Protein AF-X1A312-F1 (afdb_monomer_lite)

pLDDT: mean 91.94, std 5.32, range [68.75, 98.12]

InterPro domains:
  IPR006656 Molybdopterin oxidoreductase [PF00384] (109-158)

Radius of gyration: 16.82 Å; chains: 1; bounding box: 36×40×43 Å

Organism: NCBI:txid412755

Structure (mmCIF, N/CA/C/O backbone):
data_AF-X1A312-F1
#
_entry.id   AF-X1A312-F1
#
loop_
_atom_site.group_PDB
_atom_site.id
_atom_site.type_symbol
_atom_site.label_atom_id
_atom_site.label_alt_id
_atom_site.label_comp_id
_atom_site.label_asym_id
_atom_site.label_entity_id
_atom_site.label_seq_id
_atom_site.pdbx_PDB_ins_code
_atom_site.Cartn_x
_atom_site.Cartn_y
_atom_site.Cartn_z
_atom_site.occupancy
_atom_site.B_iso_or_equiv
_atom_site.auth_seq_id
_atom_site.auth_comp_i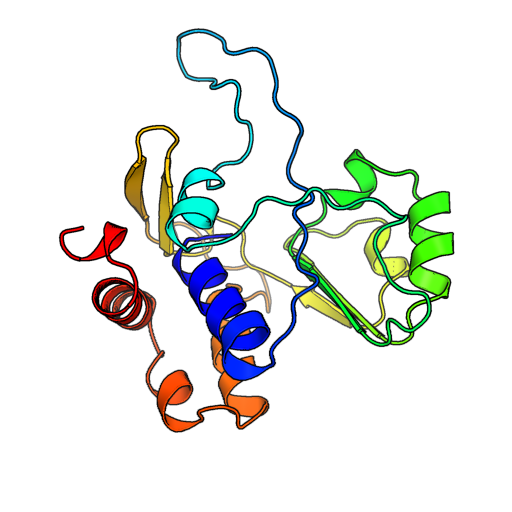d
_atom_site.auth_asym_id
_atom_site.auth_atom_id
_atom_site.pdbx_PDB_model_num
ATOM 1 N N . MET A 1 1 ? 0.473 4.967 0.833 1.00 93.38 1 MET A N 1
ATOM 2 C CA . MET A 1 1 ? -0.728 4.168 1.171 1.00 93.38 1 MET A CA 1
ATOM 3 C C . MET A 1 1 ? -1.156 4.442 2.610 1.00 93.38 1 MET A C 1
ATOM 5 O O . MET A 1 1 ? -0.304 4.787 3.431 1.00 93.38 1 MET A O 1
ATOM 9 N N . THR A 1 2 ? -2.452 4.335 2.911 1.00 96.94 2 THR A N 1
ATOM 10 C CA . THR A 1 2 ? -3.001 4.478 4.275 1.00 96.94 2 THR A CA 1
ATOM 11 C C . THR A 1 2 ? -2.734 3.237 5.126 1.00 96.94 2 THR A C 1
ATOM 13 O O . THR A 1 2 ? -2.313 2.202 4.611 1.00 96.94 2 THR A O 1
ATOM 16 N N . ASN A 1 3 ? -2.981 3.317 6.433 1.00 98.06 3 ASN A N 1
ATOM 17 C CA . ASN A 1 3 ? -2.867 2.161 7.320 1.00 98.06 3 ASN A CA 1
ATOM 18 C C . ASN A 1 3 ? -3.842 1.037 6.926 1.00 98.06 3 ASN A C 1
ATOM 20 O O . ASN A 1 3 ? -3.480 -0.128 7.015 1.00 98.06 3 ASN A O 1
ATOM 24 N N . GLU A 1 4 ? -5.057 1.365 6.480 1.00 98.12 4 GLU A N 1
ATOM 25 C CA . GLU A 1 4 ? -6.063 0.394 6.024 1.00 98.12 4 GLU A CA 1
ATOM 26 C C . GLU A 1 4 ? -5.602 -0.331 4.757 1.00 98.12 4 GLU A C 1
ATOM 28 O O . GLU A 1 4 ? -5.726 -1.548 4.645 1.00 98.12 4 GLU A O 1
ATOM 33 N N . GLU A 1 5 ? -5.023 0.412 3.814 1.00 97.56 5 GLU A N 1
ATOM 34 C CA . GLU A 1 5 ? -4.477 -0.142 2.575 1.00 97.56 5 GLU A CA 1
ATOM 35 C C . GLU A 1 5 ? -3.274 -1.051 2.849 1.00 97.56 5 GLU A C 1
ATOM 37 O O . GLU A 1 5 ? -3.210 -2.161 2.327 1.00 97.56 5 GLU A O 1
ATOM 42 N N . LEU A 1 6 ? -2.348 -0.607 3.705 1.00 97.50 6 LEU A N 1
ATOM 43 C CA . LEU A 1 6 ? -1.194 -1.403 4.128 1.00 97.50 6 LEU A CA 1
ATOM 44 C C . LEU A 1 6 ? -1.618 -2.648 4.914 1.00 97.50 6 LEU A C 1
ATOM 46 O O . LEU A 1 6 ? -1.034 -3.713 4.730 1.00 97.50 6 LEU A O 1
ATOM 50 N N . PHE A 1 7 ? -2.645 -2.537 5.759 1.00 97.94 7 PHE A N 1
ATOM 51 C CA . PHE A 1 7 ? -3.213 -3.675 6.470 1.00 97.94 7 PHE A CA 1
ATOM 52 C C . PHE A 1 7 ? -3.753 -4.717 5.489 1.00 97.94 7 PHE A C 1
ATOM 54 O O . PHE A 1 7 ? -3.331 -5.867 5.551 1.00 97.94 7 PHE A O 1
ATOM 61 N N . LEU A 1 8 ? -4.611 -4.323 4.542 1.00 97.38 8 LEU A N 1
ATOM 62 C CA . LEU A 1 8 ? -5.144 -5.240 3.530 1.00 97.38 8 LEU A CA 1
ATOM 63 C C . LEU A 1 8 ? -4.040 -5.865 2.672 1.00 97.38 8 LEU A C 1
ATOM 65 O O . LEU A 1 8 ? -4.073 -7.067 2.425 1.00 97.38 8 LEU A O 1
ATOM 69 N N . LEU A 1 9 ? -3.041 -5.077 2.264 1.00 96.69 9 LEU A N 1
ATOM 70 C CA . LEU A 1 9 ? -1.878 -5.571 1.526 1.00 96.69 9 LEU A CA 1
ATOM 71 C C . LEU A 1 9 ? -1.152 -6.658 2.330 1.00 96.69 9 LEU A C 1
ATOM 73 O O . LEU A 1 9 ? -0.881 -7.734 1.800 1.00 96.69 9 LEU A O 1
ATOM 77 N N . LYS A 1 10 ? -0.896 -6.416 3.622 1.00 96.12 10 LYS A N 1
ATOM 78 C CA . LYS A 1 10 ? -0.274 -7.401 4.513 1.00 96.12 10 LYS A CA 1
ATOM 79 C C . LYS A 1 10 ? -1.111 -8.674 4.627 1.00 96.12 10 LYS A C 1
ATOM 81 O O . LYS A 1 10 ? -0.567 -9.758 4.437 1.00 96.12 10 LYS A O 1
ATOM 86 N N . LYS A 1 11 ? -2.417 -8.541 4.893 1.00 95.81 11 LYS A N 1
ATOM 87 C CA . LYS A 1 11 ? -3.338 -9.683 5.021 1.00 95.81 11 LYS A CA 1
ATOM 88 C C . LYS A 1 11 ? -3.325 -10.545 3.758 1.00 95.81 11 LYS A C 1
ATOM 90 O O . LYS A 1 11 ? -3.087 -11.743 3.839 1.00 95.81 11 LYS A O 1
ATOM 95 N N . ILE A 1 12 ? -3.513 -9.926 2.595 1.00 96.19 12 ILE A N 1
ATOM 96 C CA . ILE A 1 12 ? -3.620 -10.639 1.318 1.00 96.19 12 ILE A CA 1
ATOM 97 C C . ILE A 1 12 ? -2.283 -11.279 0.950 1.00 96.19 12 ILE A C 1
ATOM 99 O O . ILE A 1 12 ? -2.210 -12.483 0.725 1.00 96.19 12 ILE A O 1
ATOM 103 N N . PHE A 1 13 ? -1.215 -10.484 0.877 1.00 95.56 13 PHE A N 1
ATOM 104 C CA . PHE A 1 13 ? 0.032 -10.961 0.291 1.00 95.56 13 PHE A CA 1
ATOM 105 C C . PHE A 1 13 ? 0.911 -11.694 1.300 1.00 95.56 13 PHE A C 1
ATOM 107 O O . PHE A 1 13 ? 1.425 -12.754 0.962 1.00 95.56 13 PHE A O 1
ATOM 114 N N . GLN A 1 14 ? 1.074 -11.198 2.529 1.00 94.56 14 GLN A N 1
ATOM 115 C CA . GLN A 1 14 ? 1.938 -11.868 3.510 1.00 94.56 14 GLN A CA 1
ATOM 116 C C . GLN A 1 14 ? 1.213 -12.982 4.259 1.00 94.56 14 GLN A C 1
ATOM 118 O O . GLN A 1 14 ? 1.728 -14.097 4.315 1.00 94.56 14 GLN A O 1
ATOM 123 N N . ASP A 1 15 ? 0.048 -12.693 4.841 1.00 94.50 15 ASP A N 1
ATOM 124 C CA . ASP A 1 15 ? -0.605 -13.640 5.751 1.00 94.50 15 ASP A CA 1
ATOM 125 C C . ASP A 1 15 ? -1.282 -14.789 4.986 1.00 94.50 15 ASP A C 1
ATOM 127 O O . ASP A 1 15 ? -1.076 -15.953 5.327 1.00 94.50 15 ASP A O 1
ATOM 131 N N . ASP A 1 16 ? -2.064 -14.475 3.949 1.00 95.00 16 ASP A N 1
ATOM 132 C CA . ASP A 1 16 ? -2.867 -15.471 3.229 1.00 95.00 16 ASP A CA 1
ATOM 133 C C . ASP A 1 16 ? -2.095 -16.150 2.086 1.00 95.00 16 ASP A C 1
ATOM 135 O O . ASP A 1 16 ? -2.196 -17.366 1.911 1.00 95.00 16 ASP A O 1
ATOM 139 N N . LEU A 1 17 ? -1.315 -15.389 1.308 1.00 93.94 17 LEU A N 1
ATOM 140 C CA . LEU A 1 17 ? -0.537 -15.917 0.176 1.00 93.94 17 LEU A CA 1
ATOM 141 C C . LEU A 1 17 ? 0.911 -16.293 0.534 1.00 93.94 17 LEU A C 1
ATOM 143 O O . LEU A 1 17 ? 1.578 -16.959 -0.257 1.00 93.94 17 LEU A O 1
ATOM 147 N N . GLY A 1 18 ? 1.416 -15.897 1.707 1.00 93.56 18 GLY A N 1
ATOM 148 C CA . GLY A 1 18 ? 2.769 -16.248 2.151 1.00 93.56 18 GLY A CA 1
ATOM 149 C C . GLY A 1 18 ? 3.902 -15.543 1.394 1.00 93.56 18 GLY A C 1
ATOM 150 O O . GLY A 1 18 ? 5.048 -15.999 1.453 1.00 93.56 18 GLY A O 1
ATOM 151 N N . ILE A 1 19 ? 3.611 -14.449 0.684 1.00 93.31 19 ILE A N 1
ATOM 152 C CA . ILE A 1 19 ? 4.595 -13.651 -0.050 1.00 93.31 19 ILE A CA 1
ATOM 153 C C . ILE A 1 19 ? 5.529 -12.953 0.936 1.00 93.31 19 ILE A C 1
ATOM 155 O O . ILE A 1 19 ? 5.110 -12.217 1.830 1.00 93.31 19 ILE A O 1
ATOM 159 N N . LYS A 1 20 ? 6.829 -13.173 0.746 1.00 89.62 20 LYS A N 1
ATOM 160 C CA . LYS A 1 20 ? 7.886 -12.589 1.585 1.00 89.62 20 LYS A CA 1
ATOM 161 C C . LYS A 1 20 ? 8.552 -11.380 0.941 1.00 89.62 20 LYS A C 1
ATOM 163 O O . LYS A 1 20 ? 9.016 -10.495 1.651 1.00 89.62 20 LYS A O 1
ATOM 168 N N . ASN A 1 21 ? 8.564 -11.344 -0.387 1.00 91.25 21 ASN A N 1
ATOM 169 C CA . ASN A 1 21 ? 9.235 -10.320 -1.175 1.00 91.25 21 ASN A CA 1
ATOM 170 C C . ASN A 1 21 ? 8.337 -9.081 -1.269 1.00 91.25 21 ASN A C 1
ATOM 172 O O . ASN A 1 21 ? 7.557 -8.929 -2.206 1.00 91.25 21 ASN A O 1
ATOM 176 N N . ILE A 1 22 ? 8.419 -8.224 -0.252 1.00 93.19 22 ILE A N 1
ATOM 177 C CA . ILE A 1 22 ? 7.761 -6.918 -0.206 1.00 93.19 22 ILE A CA 1
ATOM 178 C C . ILE A 1 22 ? 8.827 -5.870 0.065 1.00 93.19 22 ILE A C 1
ATOM 180 O O . ILE A 1 22 ? 9.596 -5.985 1.018 1.00 93.19 22 ILE A O 1
ATOM 184 N N . PHE A 1 23 ? 8.845 -4.842 -0.774 1.00 93.38 23 PHE A N 1
ATOM 185 C CA . PHE A 1 23 ? 9.850 -3.794 -0.739 1.00 93.38 23 PHE A CA 1
ATOM 186 C C . PHE A 1 23 ? 9.196 -2.415 -0.761 1.00 93.38 23 PHE A C 1
ATOM 188 O O . PHE A 1 23 ? 8.074 -2.252 -1.244 1.00 93.38 23 PHE A O 1
ATOM 195 N N . PHE A 1 24 ? 9.924 -1.421 -0.264 1.00 92.56 24 PHE A N 1
ATOM 196 C CA . PHE A 1 24 ? 9.507 -0.025 -0.223 1.00 92.56 24 PHE A CA 1
ATOM 197 C C . PHE A 1 24 ? 10.396 0.810 -1.149 1.00 92.56 24 PHE A C 1
ATOM 199 O O . PHE A 1 24 ? 11.619 0.683 -1.137 1.00 92.56 24 PHE A O 1
ATOM 206 N N . ILE A 1 25 ? 9.764 1.664 -1.955 1.00 88.69 25 ILE A N 1
ATOM 207 C CA . ILE A 1 25 ? 10.410 2.554 -2.943 1.00 88.69 25 ILE A CA 1
ATOM 208 C C . ILE A 1 25 ? 10.192 4.020 -2.509 1.00 88.69 25 ILE A C 1
ATOM 210 O O . ILE A 1 25 ? 10.167 4.938 -3.318 1.00 88.69 25 ILE A O 1
ATOM 214 N N . ASP A 1 26 ? 9.945 4.256 -1.219 1.00 86.06 26 ASP A N 1
ATOM 215 C CA . ASP A 1 26 ? 9.664 5.599 -0.719 1.00 86.06 26 ASP A CA 1
ATOM 216 C C . ASP A 1 26 ? 10.900 6.518 -0.807 1.00 86.06 26 ASP A C 1
ATOM 218 O O . ASP A 1 26 ? 12.041 6.038 -0.805 1.00 86.06 26 ASP A O 1
ATOM 222 N N . PRO A 1 27 ? 10.704 7.851 -0.849 1.00 83.12 27 PRO A N 1
ATOM 223 C CA . PRO A 1 27 ? 11.802 8.802 -0.928 1.00 83.12 27 PRO A CA 1
ATOM 224 C C . PRO A 1 27 ? 12.839 8.630 0.188 1.00 83.12 27 PRO A C 1
ATOM 226 O O . PRO A 1 27 ? 12.517 8.367 1.350 1.00 83.12 27 PRO A O 1
ATOM 229 N N . SER A 1 28 ? 14.104 8.869 -0.164 1.00 82.38 28 SER A N 1
ATOM 230 C CA . SER A 1 28 ? 15.207 8.859 0.798 1.00 82.38 28 SER A CA 1
ATOM 231 C C . SER A 1 28 ? 15.010 9.900 1.905 1.00 82.38 28 SER A C 1
ATOM 233 O O . SER A 1 28 ? 14.409 10.960 1.704 1.00 82.38 28 SER A O 1
ATOM 235 N N . ALA A 1 29 ? 15.574 9.615 3.080 1.00 85.88 29 ALA A N 1
ATOM 236 C CA . ALA A 1 29 ? 15.623 10.582 4.169 1.00 85.88 29 ALA A CA 1
ATOM 237 C C . ALA A 1 29 ? 16.353 11.866 3.733 1.00 85.88 29 ALA A C 1
ATOM 239 O O . ALA A 1 29 ? 17.301 11.827 2.948 1.00 85.88 29 ALA A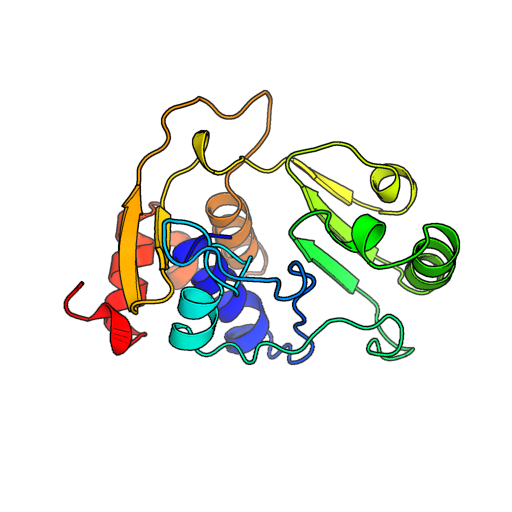 O 1
ATOM 240 N N . GLY A 1 30 ? 15.922 13.005 4.270 1.00 87.00 30 GLY A N 1
ATOM 241 C CA . GLY A 1 30 ? 16.509 14.312 3.988 1.00 87.00 30 GLY A CA 1
ATOM 242 C C . GLY A 1 30 ? 16.791 15.124 5.248 1.00 87.00 30 GLY A C 1
ATOM 243 O O . GLY A 1 30 ? 16.610 14.659 6.373 1.00 87.00 30 GLY A O 1
ATOM 244 N N . GLU A 1 31 ? 17.218 16.371 5.063 1.00 88.19 31 GLU A N 1
ATOM 245 C CA . GLU A 1 31 ? 17.433 17.294 6.179 1.00 88.19 31 GLU A CA 1
ATOM 246 C C . GLU A 1 31 ? 16.099 17.727 6.803 1.00 88.19 31 GLU A C 1
ATOM 248 O O . GLU A 1 31 ? 15.127 18.030 6.099 1.00 88.19 31 GLU A O 1
ATOM 253 N N . ALA A 1 32 ? 16.047 17.733 8.135 1.00 89.94 32 ALA A N 1
ATOM 254 C CA . ALA A 1 32 ? 14.923 18.275 8.887 1.00 89.94 32 ALA A CA 1
ATOM 255 C C . ALA A 1 32 ? 15.086 19.792 9.062 1.00 89.94 32 ALA A C 1
ATOM 257 O O . ALA A 1 32 ? 16.205 20.276 9.226 1.00 89.94 32 ALA A O 1
ATOM 258 N N . ASP A 1 33 ? 13.981 20.538 9.079 1.00 84.25 33 ASP A N 1
ATOM 259 C CA . ASP A 1 33 ? 14.009 22.003 9.220 1.00 84.25 33 ASP A CA 1
ATOM 260 C C . ASP A 1 33 ? 13.750 22.496 10.656 1.00 84.25 33 ASP A C 1
ATOM 262 O O . ASP A 1 33 ? 13.722 23.699 10.898 1.00 84.25 33 ASP A O 1
ATOM 266 N N . ASN A 1 34 ? 13.602 21.585 11.626 1.00 80.56 34 ASN A N 1
ATOM 267 C CA . ASN A 1 34 ? 13.206 21.861 13.017 1.00 80.56 34 ASN A CA 1
ATOM 268 C C . ASN A 1 34 ? 11.861 22.608 13.171 1.00 80.56 34 ASN A C 1
ATOM 270 O O . ASN A 1 34 ? 11.572 23.111 14.259 1.00 80.56 34 ASN A O 1
ATOM 274 N N . ILE A 1 35 ? 11.038 22.689 12.118 1.00 81.38 35 ILE A N 1
ATOM 275 C CA . ILE A 1 35 ? 9.731 23.355 12.130 1.00 81.38 35 ILE A CA 1
ATOM 276 C C . ILE A 1 35 ? 8.633 22.360 11.739 1.00 81.38 35 ILE A C 1
ATOM 278 O O . ILE A 1 35 ? 7.901 21.893 12.610 1.00 81.38 35 ILE A O 1
ATOM 282 N N . LEU A 1 36 ? 8.490 22.057 10.447 1.00 78.69 36 LEU A N 1
ATOM 283 C CA . LEU A 1 36 ? 7.427 21.192 9.914 1.00 78.69 36 LEU A CA 1
ATOM 284 C C . LEU A 1 36 ? 7.979 19.992 9.151 1.00 78.69 36 LEU A C 1
ATOM 286 O O . LEU A 1 36 ? 7.300 18.973 9.032 1.00 78.69 36 LEU A O 1
ATOM 290 N N . LEU A 1 37 ? 9.192 20.107 8.622 1.00 84.69 37 LEU A N 1
ATOM 291 C CA . LEU A 1 37 ? 9.786 19.120 7.753 1.00 84.69 37 LEU A CA 1
ATOM 292 C C . LEU A 1 37 ? 10.669 18.170 8.570 1.00 84.69 37 LEU A C 1
ATOM 294 O O . LEU A 1 37 ? 11.731 18.538 9.076 1.00 84.69 37 LEU A O 1
ATOM 298 N N . THR A 1 38 ? 10.225 16.922 8.680 1.00 87.88 38 THR A N 1
ATOM 299 C CA . THR A 1 38 ? 10.946 15.827 9.340 1.00 87.88 38 THR A CA 1
ATOM 300 C C . THR A 1 38 ? 11.960 15.194 8.402 1.00 87.88 38 THR A C 1
ATOM 302 O O . THR A 1 38 ? 11.756 15.202 7.193 1.00 87.88 38 THR A O 1
ATOM 305 N N . SER A 1 39 ? 13.035 14.601 8.932 1.00 88.12 39 SER A N 1
ATOM 306 C CA . SER A 1 39 ? 14.033 13.909 8.101 1.00 88.12 39 SER A CA 1
ATOM 307 C C . SER A 1 39 ? 13.442 12.731 7.323 1.00 88.12 39 SER A C 1
ATOM 309 O O . SER A 1 39 ? 13.852 12.479 6.193 1.00 88.12 39 SER A O 1
ATOM 311 N N . ASP A 1 40 ? 12.445 12.052 7.892 1.00 86.38 40 ASP A N 1
ATOM 312 C CA . ASP A 1 40 ? 11.600 11.117 7.157 1.00 86.38 40 ASP A CA 1
ATOM 313 C C . ASP A 1 40 ? 10.671 11.879 6.203 1.00 86.38 40 ASP A C 1
ATOM 315 O O . ASP A 1 40 ? 9.934 12.777 6.621 1.00 86.38 40 ASP A O 1
ATOM 319 N N . ARG A 1 41 ? 10.736 11.524 4.918 1.00 87.12 41 ARG A N 1
ATOM 320 C CA . ARG A 1 41 ? 9.922 12.095 3.836 1.00 87.12 41 ARG A CA 1
ATOM 321 C C . ARG A 1 41 ? 8.693 11.250 3.511 1.00 87.12 41 ARG A C 1
ATOM 323 O O . ARG A 1 41 ? 7.855 11.678 2.722 1.00 87.12 41 ARG A O 1
ATOM 330 N N . THR A 1 42 ? 8.576 10.075 4.119 1.00 88.62 42 THR A N 1
ATOM 331 C CA . THR A 1 42 ? 7.499 9.126 3.862 1.00 88.62 42 THR A CA 1
ATOM 332 C C . THR A 1 42 ? 6.326 9.417 4.793 1.00 88.62 42 THR A C 1
ATOM 334 O O . THR A 1 42 ? 6.459 9.261 6.008 1.00 88.62 42 THR A O 1
ATOM 337 N N . PRO A 1 43 ? 5.138 9.777 4.276 1.00 84.75 43 PRO A N 1
ATOM 338 C CA . PRO A 1 43 ? 4.028 10.221 5.122 1.00 84.75 43 PRO A CA 1
ATOM 339 C C . PRO A 1 43 ? 3.536 9.189 6.146 1.00 84.75 43 PRO A C 1
ATOM 341 O O . PRO A 1 43 ? 2.945 9.571 7.153 1.00 84.75 43 PRO A O 1
ATOM 344 N N . ASN A 1 44 ? 3.728 7.891 5.875 1.00 94.19 44 ASN A N 1
ATOM 345 C CA . ASN A 1 44 ? 3.154 6.804 6.671 1.00 94.19 44 ASN A CA 1
ATOM 346 C C . ASN A 1 44 ? 4.129 5.657 6.976 1.00 94.19 44 ASN A C 1
ATOM 348 O O . ASN A 1 44 ? 3.694 4.537 7.249 1.00 94.19 44 ASN A O 1
ATOM 352 N N . LYS A 1 45 ? 5.445 5.905 6.937 1.00 94.75 45 LYS A N 1
ATOM 353 C CA . LYS A 1 45 ? 6.442 4.860 7.228 1.00 94.75 45 LYS A CA 1
ATOM 354 C C . LYS A 1 45 ? 6.248 4.271 8.621 1.00 94.75 45 LYS A C 1
ATOM 356 O O . LYS A 1 45 ? 6.196 3.054 8.773 1.00 94.75 45 LYS A O 1
ATOM 361 N N . LYS A 1 46 ? 6.031 5.131 9.622 1.00 95.75 46 LYS A N 1
ATOM 362 C CA . LYS A 1 46 ? 5.745 4.690 10.991 1.00 95.75 46 LYS A CA 1
ATOM 363 C C . LYS A 1 46 ? 4.496 3.805 11.061 1.00 95.75 46 LYS A C 1
ATOM 365 O O . LYS A 1 46 ? 4.468 2.844 11.818 1.00 95.75 46 LYS A O 1
ATOM 370 N N . GLY A 1 47 ? 3.475 4.091 10.252 1.00 97.06 47 GLY A N 1
ATOM 371 C CA . GLY A 1 47 ? 2.276 3.256 10.148 1.00 97.06 47 GLY A CA 1
ATOM 372 C C . GLY A 1 47 ? 2.569 1.866 9.595 1.00 97.06 47 GLY A C 1
ATOM 373 O O . GLY A 1 47 ? 2.108 0.883 10.167 1.00 97.06 47 GLY A O 1
ATOM 374 N N . ALA A 1 48 ? 3.383 1.772 8.541 1.00 96.81 48 ALA A N 1
ATOM 375 C CA . ALA A 1 48 ? 3.831 0.491 7.998 1.00 96.81 48 ALA A CA 1
ATOM 376 C C . ALA A 1 48 ? 4.606 -0.336 9.043 1.00 96.81 48 ALA A C 1
ATOM 378 O O . ALA A 1 48 ? 4.308 -1.513 9.241 1.00 96.81 48 ALA A O 1
ATOM 379 N N . GLU A 1 49 ? 5.536 0.284 9.772 1.00 96.81 49 GLU A N 1
ATOM 380 C CA . GLU A 1 49 ? 6.297 -0.380 10.841 1.00 96.81 49 GLU A CA 1
ATOM 381 C C . GLU A 1 49 ? 5.385 -0.923 11.955 1.00 96.81 49 GLU A C 1
ATOM 383 O O . GLU A 1 49 ? 5.513 -2.078 12.355 1.00 96.81 49 GLU A O 1
ATOM 388 N N . GLU A 1 50 ? 4.423 -0.126 12.433 1.00 97.00 50 GLU A N 1
ATOM 389 C CA . GLU A 1 50 ? 3.480 -0.545 13.486 1.00 97.00 50 GLU A CA 1
ATOM 390 C C . GLU A 1 50 ? 2.484 -1.621 13.010 1.00 97.00 50 GLU A C 1
ATOM 392 O O . GLU A 1 50 ? 1.941 -2.375 13.821 1.00 97.00 50 GLU A O 1
ATOM 397 N N . LEU A 1 51 ? 2.265 -1.735 11.695 1.00 96.62 51 LEU A N 1
ATOM 398 C CA . LEU A 1 51 ? 1.543 -2.847 11.062 1.00 96.62 51 LEU A CA 1
ATOM 399 C C . LEU A 1 51 ? 2.425 -4.094 10.871 1.00 96.62 51 LEU A C 1
ATOM 401 O O . LEU A 1 51 ? 1.952 -5.123 10.389 1.00 96.62 51 LEU A O 1
ATOM 405 N N . GLY A 1 52 ? 3.696 -4.034 11.273 1.00 95.69 52 GLY A N 1
ATOM 406 C CA . GLY A 1 52 ? 4.634 -5.150 11.227 1.00 95.69 52 GLY A CA 1
ATOM 407 C C . GLY A 1 52 ? 5.278 -5.356 9.860 1.00 95.69 52 GLY A C 1
ATOM 408 O O . GLY A 1 52 ? 5.625 -6.491 9.532 1.00 95.69 52 GLY A O 1
ATOM 409 N N . PHE A 1 53 ? 5.384 -4.315 9.033 1.00 96.00 53 PHE A N 1
ATOM 410 C CA . PHE A 1 53 ? 6.269 -4.353 7.871 1.00 96.00 53 PHE A CA 1
ATOM 411 C C . PHE A 1 53 ? 7.717 -4.125 8.301 1.00 96.00 53 PHE A C 1
ATOM 413 O O . PHE A 1 53 ? 8.011 -3.238 9.102 1.00 96.00 53 PHE A O 1
ATOM 420 N N . GLU A 1 54 ? 8.626 -4.896 7.715 1.00 92.88 54 GLU A N 1
ATOM 421 C CA . GLU A 1 54 ? 10.033 -4.522 7.656 1.00 92.88 54 GLU A CA 1
ATOM 422 C C . GLU A 1 54 ? 10.218 -3.582 6.460 1.00 92.88 54 GLU A C 1
ATOM 424 O O . GLU A 1 54 ? 9.814 -3.907 5.343 1.00 92.88 54 GLU A O 1
ATOM 429 N N . ILE A 1 55 ? 10.787 -2.396 6.687 1.00 91.81 55 ILE A N 1
ATOM 430 C CA . ILE A 1 55 ? 10.981 -1.399 5.627 1.00 91.81 55 ILE A CA 1
ATOM 431 C C . ILE A 1 55 ? 12.264 -1.730 4.867 1.00 91.81 55 ILE A C 1
ATOM 433 O O . ILE A 1 55 ? 13.317 -1.137 5.102 1.00 91.81 55 ILE A O 1
ATOM 437 N N . ILE A 1 56 ? 12.168 -2.721 3.985 1.00 92.00 56 ILE A N 1
ATOM 438 C CA . ILE A 1 56 ? 13.264 -3.159 3.121 1.00 92.00 56 ILE A CA 1
ATOM 439 C C . ILE A 1 56 ? 13.243 -2.298 1.851 1.00 92.00 56 ILE A C 1
ATOM 441 O O . ILE A 1 56 ? 12.247 -2.340 1.121 1.00 92.00 56 ILE A O 1
ATOM 445 N N . PRO A 1 57 ? 14.301 -1.519 1.559 1.00 90.44 57 PRO A N 1
ATOM 446 C CA . PRO A 1 57 ? 14.389 -0.774 0.311 1.00 90.44 57 PRO A CA 1
ATOM 447 C C . PRO A 1 57 ? 14.349 -1.713 -0.893 1.00 90.44 57 PRO A C 1
ATOM 449 O O . PRO A 1 57 ? 14.961 -2.786 -0.890 1.00 90.44 57 PRO A O 1
ATOM 452 N N . PHE A 1 58 ? 13.626 -1.307 -1.928 1.00 90.44 58 PHE A N 1
ATOM 453 C CA . PHE A 1 58 ? 13.689 -1.983 -3.211 1.00 90.44 58 PHE A CA 1
ATOM 454 C C . PHE A 1 58 ? 14.976 -1.602 -3.937 1.00 90.44 58 PHE A C 1
ATOM 456 O O . PHE A 1 58 ? 15.261 -0.423 -4.126 1.00 90.44 58 PHE A O 1
ATOM 463 N N . GLU A 1 59 ? 15.697 -2.606 -4.415 1.00 88.19 59 GLU A N 1
ATOM 464 C CA . GLU A 1 59 ? 16.800 -2.439 -5.352 1.00 88.19 59 GLU A CA 1
ATOM 465 C C . GLU A 1 59 ? 16.504 -3.301 -6.577 1.00 88.19 59 GLU A C 1
ATOM 467 O O . GLU A 1 59 ? 15.953 -4.398 -6.457 1.00 88.19 59 GLU A O 1
ATOM 472 N N . LEU A 1 60 ? 16.928 -2.862 -7.763 1.00 82.81 60 LEU A N 1
ATOM 473 C CA . LEU A 1 60 ? 16.744 -3.639 -8.998 1.00 82.81 60 LEU A CA 1
ATOM 474 C C . LEU A 1 60 ? 17.426 -5.022 -8.953 1.00 82.81 60 LEU A C 1
ATOM 476 O O . LEU A 1 60 ? 17.114 -5.891 -9.759 1.00 82.81 60 LEU A O 1
ATOM 480 N N . GLY A 1 61 ? 18.348 -5.255 -8.017 1.00 78.25 61 GLY A N 1
ATOM 481 C CA . GLY A 1 61 ? 18.951 -6.569 -7.784 1.00 78.25 61 GLY A CA 1
ATOM 482 C C . GLY A 1 61 ? 18.125 -7.517 -6.905 1.00 78.25 61 GLY A C 1
ATOM 483 O O . GLY A 1 61 ? 18.511 -8.672 -6.768 1.00 78.25 61 GLY A O 1
ATOM 484 N N . ASN A 1 62 ? 17.028 -7.056 -6.294 1.00 77.94 62 ASN A N 1
ATOM 485 C CA . ASN A 1 62 ? 16.329 -7.805 -5.243 1.00 77.94 62 ASN A CA 1
ATOM 486 C C . ASN A 1 62 ? 15.289 -8.810 -5.752 1.00 77.94 62 ASN A C 1
ATOM 488 O O . ASN A 1 62 ? 14.823 -9.621 -4.954 1.00 77.94 62 ASN A O 1
ATOM 492 N N . LEU A 1 63 ? 14.890 -8.762 -7.029 1.00 70.25 63 LEU A N 1
ATOM 493 C CA . LEU A 1 63 ? 13.993 -9.792 -7.561 1.00 70.25 63 LEU A CA 1
ATOM 494 C C . LEU A 1 63 ? 14.782 -11.028 -7.963 1.00 70.25 63 LEU A C 1
ATOM 496 O O . LEU A 1 63 ? 15.833 -10.947 -8.597 1.00 70.25 63 LEU A O 1
ATOM 500 N N . GLU A 1 64 ? 14.209 -12.170 -7.615 1.00 75.56 64 GLU A N 1
ATOM 501 C CA . GLU A 1 64 ? 14.669 -13.475 -8.053 1.00 75.56 64 GLU A CA 1
ATOM 502 C C . GLU A 1 64 ? 14.408 -13.621 -9.558 1.00 75.56 64 GLU A C 1
ATOM 504 O O . GLU A 1 64 ? 13.388 -13.142 -10.067 1.00 75.56 64 GLU A O 1
ATOM 509 N N . ASP A 1 65 ? 15.307 -14.307 -10.269 1.00 74.44 65 ASP A N 1
ATOM 510 C CA . ASP A 1 65 ? 15.188 -14.538 -11.719 1.00 74.44 65 ASP A CA 1
ATOM 511 C C . ASP A 1 65 ? 13.893 -15.289 -12.105 1.00 74.44 65 ASP A C 1
ATOM 513 O O . ASP A 1 65 ? 13.490 -15.272 -13.264 1.00 74.44 65 ASP A O 1
ATOM 517 N N . GLU A 1 66 ? 13.224 -15.918 -11.137 1.00 83.81 66 GLU A N 1
ATOM 518 C CA . GLU A 1 66 ? 11.977 -16.675 -11.298 1.00 83.81 66 GLU A CA 1
ATOM 519 C C . GLU A 1 66 ? 10.710 -15.837 -11.028 1.00 83.81 66 GLU A C 1
ATOM 521 O O . GLU A 1 66 ? 9.615 -16.385 -10.913 1.00 83.81 66 GLU A O 1
ATOM 526 N N . THR A 1 67 ? 10.820 -14.510 -10.895 1.00 90.50 67 THR A N 1
ATOM 527 C CA . THR A 1 67 ? 9.652 -13.669 -10.588 1.00 90.50 67 THR A CA 1
ATOM 528 C C . THR A 1 67 ? 8.658 -13.630 -11.751 1.00 90.50 67 THR A C 1
ATOM 530 O O . THR A 1 67 ? 8.909 -12.997 -12.773 1.00 90.50 67 THR A O 1
ATOM 533 N N . GLU A 1 68 ? 7.489 -14.249 -11.564 1.00 93.00 68 GLU A N 1
ATOM 534 C CA . GLU A 1 68 ? 6.422 -14.282 -12.577 1.00 93.00 68 GLU A CA 1
ATOM 535 C C . GLU A 1 68 ? 5.514 -13.043 -12.542 1.00 93.00 68 GLU A C 1
ATOM 537 O O . GLU A 1 68 ? 5.026 -12.596 -13.580 1.00 93.00 68 GLU A O 1
ATOM 542 N N . VAL A 1 69 ? 5.294 -12.479 -11.349 1.00 94.38 69 VAL A N 1
ATOM 543 C CA . VAL A 1 69 ? 4.349 -11.378 -11.125 1.00 94.38 69 VAL A CA 1
ATOM 544 C C . VAL A 1 69 ? 4.989 -10.276 -10.287 1.00 94.38 69 VAL A C 1
ATOM 546 O O . VAL A 1 69 ? 5.496 -10.535 -9.195 1.00 94.38 69 VAL A O 1
ATOM 549 N N . LEU A 1 70 ? 4.889 -9.032 -10.755 1.00 94.31 70 LEU A N 1
ATOM 550 C CA . LEU A 1 70 ? 5.277 -7.832 -10.015 1.00 94.31 70 LEU A CA 1
ATOM 551 C C . LEU A 1 70 ? 4.072 -6.902 -9.831 1.00 94.31 70 LEU A C 1
ATOM 553 O O . LEU A 1 70 ? 3.431 -6.486 -10.794 1.00 94.31 70 LEU A O 1
ATOM 557 N N . ILE A 1 71 ? 3.779 -6.548 -8.579 1.00 95.50 71 ILE A N 1
ATOM 558 C CA . ILE A 1 71 ? 2.702 -5.618 -8.220 1.00 95.50 71 ILE A CA 1
ATOM 559 C C . ILE A 1 71 ? 3.328 -4.371 -7.608 1.00 95.50 71 ILE A C 1
ATOM 561 O O . ILE A 1 71 ? 4.072 -4.457 -6.633 1.00 95.50 71 ILE A O 1
ATOM 565 N N . ILE A 1 72 ? 3.020 -3.210 -8.178 1.00 94.56 72 ILE A N 1
ATOM 566 C CA . ILE A 1 72 ? 3.656 -1.938 -7.839 1.00 94.56 72 ILE A CA 1
ATOM 567 C C . ILE A 1 72 ? 2.586 -0.959 -7.372 1.00 94.56 72 ILE A C 1
ATOM 569 O O . ILE A 1 72 ? 1.626 -0.701 -8.097 1.00 94.56 72 ILE A O 1
ATOM 573 N N . PHE A 1 73 ? 2.775 -0.381 -6.185 1.00 93.88 73 PHE A N 1
ATOM 574 C CA . PHE A 1 73 ? 1.937 0.693 -5.653 1.00 93.88 73 PHE A CA 1
ATOM 575 C C . PHE A 1 73 ? 2.722 2.007 -5.634 1.00 93.88 73 PHE A C 1
ATOM 577 O O . PHE A 1 73 ? 3.710 2.135 -4.913 1.00 93.88 73 PHE A O 1
ATOM 584 N N . GLY A 1 74 ? 2.263 2.997 -6.400 1.00 83.31 74 GLY A N 1
ATOM 585 C CA . GLY A 1 74 ? 2.937 4.286 -6.559 1.00 83.31 74 GLY A CA 1
ATOM 586 C C . GLY A 1 74 ? 3.974 4.305 -7.687 1.00 83.31 74 GLY A C 1
ATOM 587 O O . GLY A 1 74 ? 4.195 3.313 -8.378 1.00 83.31 74 GLY A O 1
ATOM 588 N N . SER A 1 75 ? 4.592 5.470 -7.896 1.00 68.75 75 SER A N 1
ATOM 589 C CA . SER A 1 75 ? 5.383 5.770 -9.101 1.00 68.75 75 SER A CA 1
ATOM 590 C C . SER A 1 75 ? 6.812 6.256 -8.829 1.00 68.75 75 SER A C 1
ATOM 592 O O . SER A 1 75 ? 7.449 6.785 -9.732 1.00 68.75 75 SER A O 1
ATOM 594 N N . TYR A 1 76 ? 7.348 6.065 -7.619 1.00 84.56 76 TYR A N 1
ATOM 595 C CA . TYR A 1 76 ? 8.683 6.566 -7.248 1.00 84.56 76 TYR A CA 1
ATOM 596 C C . TYR A 1 76 ? 9.854 5.856 -7.951 1.00 84.56 76 TYR A C 1
ATOM 598 O O . TYR A 1 76 ? 10.990 6.310 -7.862 1.00 84.56 76 TYR A O 1
ATOM 606 N N . LEU A 1 77 ? 9.609 4.763 -8.685 1.00 86.81 77 LEU A N 1
ATOM 607 C CA . LEU A 1 77 ? 10.667 4.020 -9.380 1.00 86.81 77 LEU A CA 1
ATOM 608 C C . LEU A 1 77 ? 11.495 4.903 -10.316 1.00 86.81 77 LEU A C 1
ATOM 610 O O . LEU A 1 77 ? 12.719 4.812 -10.296 1.00 86.81 77 LEU A O 1
ATOM 614 N N . SER A 1 78 ? 10.851 5.768 -11.103 1.00 86.19 78 SER A N 1
ATOM 615 C CA . SER A 1 78 ? 11.535 6.660 -12.049 1.00 86.19 78 SER A CA 1
ATOM 616 C C . SER A 1 78 ? 12.260 7.831 -11.379 1.00 86.19 78 SER A C 1
ATOM 618 O O . SER A 1 78 ? 13.055 8.505 -12.031 1.00 86.19 78 SER A O 1
ATOM 620 N N . GLU A 1 79 ? 12.017 8.073 -10.089 1.00 86.69 79 GLU A N 1
ATOM 621 C CA . GLU A 1 79 ? 12.760 9.056 -9.294 1.00 86.69 79 GLU A CA 1
ATOM 622 C C . GLU A 1 79 ? 14.068 8.473 -8.738 1.00 86.69 79 GLU A C 1
ATOM 624 O O . GLU A 1 79 ? 14.996 9.223 -8.434 1.00 86.69 79 GLU A O 1
ATOM 629 N N . ILE A 1 80 ? 14.152 7.142 -8.619 1.00 86.88 80 ILE A N 1
ATOM 630 C CA . ILE A 1 80 ? 15.280 6.431 -8.001 1.00 86.88 80 ILE A CA 1
ATOM 631 C C . ILE A 1 80 ? 16.155 5.737 -9.053 1.00 86.88 80 ILE A C 1
ATOM 633 O O . ILE A 1 80 ? 17.382 5.764 -8.954 1.00 86.88 80 ILE A O 1
ATOM 637 N N . PHE A 1 81 ? 15.545 5.143 -10.078 1.00 90.00 81 PHE A N 1
ATOM 638 C CA . PHE A 1 81 ? 16.233 4.368 -11.108 1.00 90.00 81 PHE A CA 1
ATOM 639 C C . PHE A 1 81 ? 16.062 4.986 -12.493 1.00 90.00 81 PHE A C 1
ATOM 641 O O . PHE A 1 81 ? 15.065 5.645 -12.795 1.00 90.00 81 PHE A O 1
ATOM 648 N N . SER A 1 82 ? 17.031 4.736 -13.377 1.00 92.62 82 SER A N 1
ATOM 649 C CA . SER A 1 82 ? 16.912 5.172 -14.766 1.00 92.62 82 SER A CA 1
ATOM 650 C C . SER A 1 82 ? 15.832 4.368 -15.498 1.00 92.62 82 SER A C 1
ATOM 652 O O . SER A 1 82 ? 15.654 3.172 -15.262 1.00 92.62 82 SER A O 1
ATOM 654 N N . LEU A 1 83 ? 15.139 4.997 -16.452 1.00 92.38 83 LEU A N 1
ATOM 655 C CA . LEU A 1 83 ? 14.123 4.314 -17.265 1.00 92.38 83 LEU A CA 1
ATOM 656 C C . LEU A 1 83 ? 14.687 3.119 -18.047 1.00 92.38 83 LEU A C 1
ATOM 658 O O . LEU A 1 83 ? 13.964 2.154 -18.284 1.00 92.38 83 LEU A O 1
ATOM 662 N N . SER A 1 84 ? 15.960 3.170 -18.453 1.00 93.56 84 SER A N 1
ATOM 663 C CA . SER A 1 84 ? 16.620 2.041 -19.114 1.00 93.56 84 SER A CA 1
ATOM 664 C C . SER A 1 84 ? 16.796 0.853 -18.178 1.00 93.56 84 SER A C 1
ATOM 666 O O . SER A 1 84 ? 16.552 -0.275 -18.600 1.00 93.56 84 SER A O 1
ATOM 668 N N . ASP A 1 85 ? 17.165 1.100 -16.920 1.00 92.75 85 ASP A N 1
ATOM 669 C CA . ASP A 1 85 ? 17.351 0.027 -15.944 1.00 92.75 85 ASP A CA 1
ATOM 670 C C . ASP A 1 85 ? 16.003 -0.576 -15.545 1.00 92.75 85 ASP A C 1
ATOM 672 O O . ASP A 1 85 ? 15.862 -1.796 -15.513 1.00 92.75 85 ASP A O 1
ATOM 676 N N . ILE A 1 86 ? 14.984 0.267 -15.337 1.00 92.62 86 ILE A N 1
ATOM 677 C CA . ILE A 1 86 ? 13.609 -0.181 -15.068 1.00 92.62 86 ILE A CA 1
ATOM 678 C C . ILE A 1 86 ? 13.081 -1.024 -16.230 1.00 92.62 86 ILE A C 1
ATOM 680 O O . ILE A 1 86 ? 12.509 -2.084 -16.002 1.00 92.62 86 ILE A O 1
ATOM 684 N N . ARG A 1 87 ? 13.291 -0.595 -17.481 1.00 92.88 87 ARG A N 1
ATOM 685 C CA . ARG A 1 87 ? 12.843 -1.359 -18.652 1.00 92.88 87 ARG A CA 1
ATOM 686 C C . ARG A 1 87 ? 13.553 -2.703 -18.757 1.00 92.88 87 ARG A C 1
ATOM 688 O O . ARG A 1 87 ? 12.882 -3.721 -18.859 1.00 92.88 87 ARG A O 1
ATOM 695 N N . ALA A 1 88 ? 14.884 -2.716 -18.678 1.00 91.12 88 ALA A N 1
ATOM 696 C CA . ALA A 1 88 ? 15.657 -3.958 -18.706 1.00 91.12 88 ALA A CA 1
ATOM 697 C C . ALA A 1 88 ? 15.226 -4.926 -17.592 1.00 91.12 88 ALA A C 1
ATOM 699 O O . ALA A 1 88 ? 15.278 -6.144 -17.750 1.00 91.12 88 ALA A O 1
ATOM 700 N N . TYR A 1 89 ? 14.789 -4.372 -16.465 1.00 89.50 89 TYR A N 1
ATOM 701 C CA . TYR A 1 89 ? 14.255 -5.122 -15.351 1.00 89.50 89 TYR A CA 1
ATOM 702 C C . TYR A 1 89 ? 12.849 -5.682 -15.616 1.00 89.50 89 TYR A C 1
ATOM 704 O O . TYR A 1 89 ? 12.649 -6.886 -15.460 1.00 89.50 89 TYR A O 1
ATOM 712 N N . PHE A 1 90 ? 11.906 -4.843 -16.052 1.00 92.06 90 PHE A N 1
ATOM 713 C CA . PHE A 1 90 ? 10.522 -5.228 -16.358 1.00 92.06 90 PHE A CA 1
ATOM 714 C C . PHE A 1 90 ? 10.428 -6.217 -17.520 1.00 92.06 90 PHE A C 1
ATOM 716 O O . PHE A 1 90 ? 9.595 -7.111 -17.467 1.00 92.06 90 PHE A O 1
ATOM 723 N N . ASP A 1 91 ? 11.327 -6.147 -18.506 1.00 91.50 91 ASP A N 1
ATOM 724 C CA . ASP A 1 91 ? 11.369 -7.089 -19.636 1.00 91.50 91 ASP A CA 1
ATOM 725 C C . ASP A 1 91 ? 11.592 -8.557 -19.197 1.00 91.50 91 ASP A C 1
ATOM 727 O O . ASP A 1 91 ? 11.388 -9.478 -19.990 1.00 91.50 91 ASP A O 1
ATOM 731 N N . ARG A 1 92 ? 12.017 -8.792 -17.945 1.00 90.81 92 ARG A N 1
ATOM 732 C CA . ARG A 1 92 ? 12.217 -10.131 -17.364 1.00 90.81 92 ARG A CA 1
ATOM 733 C C . ARG A 1 92 ? 11.011 -10.655 -16.586 1.00 90.81 92 ARG A C 1
ATOM 735 O O . ARG A 1 92 ? 10.993 -11.842 -16.279 1.00 90.81 92 ARG A O 1
ATOM 742 N N . VAL A 1 93 ? 10.037 -9.805 -16.258 1.00 92.88 93 VAL A N 1
ATOM 743 C CA . VAL A 1 93 ? 8.861 -10.184 -15.463 1.00 92.88 93 VAL A CA 1
ATOM 744 C C . VAL A 1 93 ? 7.649 -10.316 -16.393 1.00 92.88 93 VAL A C 1
ATOM 746 O O . VAL A 1 93 ? 7.274 -9.329 -17.025 1.00 92.88 93 VAL A O 1
ATOM 749 N N . PRO A 1 94 ? 7.021 -11.501 -16.487 1.00 94.44 94 PRO A N 1
ATOM 750 C CA . PRO A 1 94 ? 5.876 -11.738 -17.365 1.00 94.44 94 PRO A CA 1
ATOM 751 C C . PRO A 1 94 ? 4.690 -10.798 -17.127 1.00 94.44 94 PRO A C 1
ATOM 753 O O . PRO A 1 94 ? 4.186 -10.195 -18.075 1.00 94.44 94 PRO A O 1
ATOM 756 N N . ASP A 1 95 ? 4.253 -10.664 -15.873 1.00 96.12 95 ASP A N 1
ATOM 757 C CA . ASP A 1 95 ? 3.043 -9.926 -15.523 1.00 96.12 95 ASP A CA 1
ATOM 758 C C . ASP A 1 95 ? 3.352 -8.797 -14.540 1.00 96.12 95 ASP A C 1
ATOM 760 O O . ASP A 1 95 ? 3.775 -9.018 -13.404 1.00 96.12 95 ASP A O 1
ATOM 764 N N . ILE A 1 96 ? 3.103 -7.559 -14.971 1.00 95.75 96 ILE A N 1
ATOM 765 C CA . ILE A 1 96 ? 3.336 -6.367 -14.153 1.00 95.75 96 ILE A CA 1
ATOM 766 C C . ILE A 1 96 ? 2.045 -5.570 -14.012 1.00 95.75 96 ILE A C 1
ATOM 768 O O . ILE A 1 96 ? 1.438 -5.158 -15.008 1.00 95.75 96 ILE A O 1
ATOM 772 N N . PHE A 1 97 ? 1.665 -5.327 -12.760 1.00 96.19 97 PHE A N 1
ATOM 773 C CA . PHE A 1 97 ? 0.478 -4.579 -12.369 1.00 96.19 97 PHE A CA 1
ATOM 774 C C . PHE A 1 97 ? 0.881 -3.285 -11.663 1.00 96.19 97 PHE A C 1
ATOM 776 O O . PHE A 1 97 ? 1.506 -3.321 -10.602 1.00 96.19 97 PHE A O 1
ATOM 783 N N . LEU A 1 98 ? 0.496 -2.142 -12.227 1.00 95.75 98 LEU A N 1
ATOM 784 C CA . LEU A 1 98 ? 0.817 -0.822 -11.682 1.00 95.75 98 LEU A CA 1
ATOM 785 C C . LEU A 1 98 ? -0.421 -0.138 -11.105 1.00 95.75 98 LEU A C 1
ATOM 787 O O . LEU A 1 98 ? -1.393 0.097 -11.813 1.00 95.75 98 LEU A O 1
ATOM 791 N N . PHE A 1 99 ? -0.358 0.244 -9.837 1.00 96.00 99 PHE A N 1
ATOM 792 C CA . PHE A 1 99 ? -1.371 1.026 -9.137 1.00 96.00 99 PHE A CA 1
ATOM 793 C C . PHE A 1 99 ? -0.870 2.462 -9.000 1.00 96.00 99 PHE A C 1
ATOM 795 O O . PHE A 1 99 ? 0.069 2.720 -8.244 1.00 96.00 99 PHE A O 1
ATOM 802 N N . THR A 1 100 ? -1.468 3.400 -9.736 1.00 93.62 100 THR A N 1
ATOM 803 C CA . THR A 1 100 ? -0.996 4.792 -9.767 1.00 93.62 100 THR A CA 1
ATOM 804 C C . THR A 1 100 ? -2.132 5.799 -9.997 1.00 93.62 100 THR A C 1
ATOM 806 O O . THR A 1 100 ? -3.037 5.531 -10.794 1.00 93.62 100 THR A O 1
ATOM 809 N N . PRO A 1 101 ? -2.091 6.981 -9.349 1.00 92.00 101 PRO A N 1
ATOM 810 C CA . PRO A 1 101 ? -3.014 8.080 -9.634 1.00 92.00 101 PRO A CA 1
ATOM 811 C C . PRO A 1 101 ? -2.591 8.921 -10.851 1.00 92.00 101 PRO A C 1
ATOM 813 O O . PRO A 1 101 ? -3.353 9.762 -11.333 1.00 92.00 101 PRO A O 1
ATOM 816 N N . HIS A 1 102 ? -1.362 8.741 -11.344 1.00 89.00 102 HIS A N 1
ATOM 817 C CA . HIS A 1 102 ? -0.771 9.576 -12.385 1.00 89.00 102 HIS A CA 1
ATOM 818 C C . HIS A 1 102 ? -0.182 8.741 -13.512 1.00 89.00 102 HIS A C 1
ATOM 820 O O . HIS A 1 102 ? 0.394 7.678 -13.283 1.00 89.00 102 HIS A O 1
ATOM 826 N N . ARG A 1 103 ? -0.290 9.281 -14.727 1.00 89.06 103 ARG A N 1
ATOM 827 C CA . ARG A 1 103 ? 0.434 8.761 -15.884 1.00 89.06 103 ARG A CA 1
ATOM 828 C C . ARG A 1 103 ? 1.921 9.035 -15.743 1.00 89.06 103 ARG A C 1
ATOM 830 O O . ARG A 1 103 ? 2.310 10.107 -15.279 1.00 89.06 103 ARG A O 1
ATOM 837 N N . SER A 1 104 ? 2.725 8.098 -16.214 1.00 90.06 104 SER A N 1
ATOM 838 C CA . SER A 1 104 ? 4.182 8.189 -16.229 1.00 90.06 104 SER A CA 1
ATOM 839 C C . SER A 1 104 ? 4.764 7.430 -17.423 1.00 90.06 104 SER A C 1
ATOM 841 O O . SER A 1 104 ? 4.057 6.783 -18.195 1.00 90.06 104 SER A O 1
ATOM 843 N N . GLU A 1 105 ? 6.080 7.469 -17.579 1.00 90.69 105 GLU A N 1
ATOM 844 C CA . GLU A 1 105 ? 6.793 6.660 -18.564 1.00 90.69 105 GLU A CA 1
ATOM 845 C C . GLU A 1 105 ? 6.667 5.149 -18.286 1.00 90.69 105 GLU A C 1
ATOM 847 O O . GLU A 1 105 ? 6.791 4.345 -19.220 1.00 90.69 105 GLU A O 1
ATOM 852 N N . LEU A 1 106 ? 6.358 4.765 -17.037 1.00 91.62 106 LEU A N 1
ATOM 853 C CA . LEU A 1 106 ? 6.124 3.375 -16.631 1.00 91.62 106 LEU A CA 1
ATOM 854 C C . LEU A 1 106 ? 4.887 2.776 -17.306 1.00 91.62 106 LEU A C 1
ATOM 856 O O . LEU A 1 106 ? 4.860 1.572 -17.543 1.00 91.62 106 LEU A O 1
ATOM 860 N N . ASP A 1 107 ? 3.907 3.599 -17.694 1.00 91.44 107 ASP A N 1
ATOM 861 C CA . ASP A 1 107 ? 2.671 3.162 -18.356 1.00 91.44 107 ASP A CA 1
ATOM 862 C C . ASP A 1 107 ? 2.964 2.337 -19.625 1.00 91.44 107 ASP A C 1
ATOM 864 O O . ASP A 1 107 ? 2.211 1.439 -19.988 1.00 91.44 107 ASP A O 1
ATOM 868 N N . SER A 1 108 ? 4.082 2.629 -20.301 1.00 91.62 108 SER A N 1
ATOM 869 C CA . SER A 1 108 ? 4.528 1.940 -21.521 1.00 91.62 108 SER A CA 1
ATOM 870 C C . SER A 1 108 ? 5.305 0.638 -21.276 1.00 91.62 108 SER A C 1
ATOM 872 O O . SER A 1 108 ? 5.800 0.028 -22.230 1.00 91.62 108 SER A O 1
ATOM 874 N N . MET A 1 109 ? 5.492 0.262 -20.011 1.00 92.50 109 MET A N 1
ATOM 875 C CA . MET A 1 109 ? 6.346 -0.847 -19.574 1.00 92.50 109 MET A CA 1
ATOM 876 C C . MET A 1 109 ? 5.586 -1.904 -18.764 1.00 92.50 109 MET A C 1
ATOM 878 O O . MET A 1 109 ? 6.180 -2.910 -18.395 1.00 92.50 109 MET A O 1
ATOM 882 N N . VAL A 1 110 ? 4.303 -1.684 -18.468 1.00 94.38 110 VAL A N 1
ATOM 883 C CA . VAL A 1 110 ? 3.496 -2.563 -17.609 1.00 94.38 110 VAL A CA 1
ATOM 884 C C . VAL A 1 110 ? 2.333 -3.178 -18.382 1.00 94.38 110 VAL A C 1
ATOM 886 O O . VAL A 1 110 ? 1.824 -2.583 -19.332 1.00 94.38 110 VAL A O 1
ATOM 889 N N . GLY A 1 111 ? 1.911 -4.377 -17.976 1.00 93.38 111 GLY A N 1
ATOM 8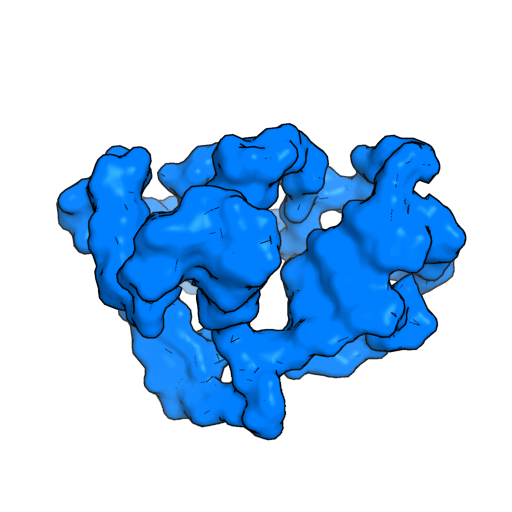90 C CA . GLY A 1 111 ? 0.832 -5.102 -18.648 1.00 93.38 111 GLY A CA 1
ATOM 891 C C . GLY A 1 111 ? -0.546 -4.530 -18.324 1.00 93.38 111 GLY A C 1
ATOM 892 O O . GLY A 1 111 ? -1.364 -4.315 -19.219 1.00 93.38 111 GLY A O 1
ATOM 893 N N . ILE A 1 112 ? -0.806 -4.265 -17.041 1.00 94.56 112 ILE A N 1
ATOM 894 C CA . ILE A 1 112 ? -2.084 -3.731 -16.558 1.00 94.56 112 ILE A CA 1
ATOM 895 C C . ILE A 1 112 ? -1.827 -2.578 -15.590 1.00 94.56 112 ILE A C 1
ATOM 897 O O . ILE A 1 112 ? -0.973 -2.654 -14.708 1.00 94.56 112 ILE A O 1
ATOM 901 N N . MET A 1 113 ? -2.620 -1.517 -15.731 1.00 93.88 113 MET A N 1
ATOM 902 C CA . MET A 1 113 ? -2.600 -0.365 -14.838 1.00 93.88 113 MET A CA 1
ATOM 903 C C . MET A 1 113 ? -3.963 -0.177 -14.171 1.00 93.88 113 MET A C 1
ATOM 905 O O . MET A 1 113 ? -4.999 -0.161 -14.838 1.00 93.88 113 MET A O 1
ATOM 909 N N . PHE A 1 114 ? -3.947 0.009 -12.856 1.00 94.25 114 PHE A N 1
ATOM 910 C CA . PHE A 1 114 ? -5.098 0.352 -12.038 1.00 94.25 114 PHE A CA 1
ATOM 911 C C . PHE A 1 114 ? -5.044 1.844 -11.685 1.00 94.25 114 PHE A C 1
ATOM 913 O O . PHE A 1 114 ? -4.126 2.260 -10.973 1.00 94.25 114 PHE A O 1
ATOM 920 N N . PRO A 1 115 ? -6.008 2.659 -12.151 1.00 93.94 115 PRO A N 1
ATOM 921 C CA . PRO A 1 115 ? -6.097 4.054 -11.745 1.00 93.94 115 PRO A CA 1
ATOM 922 C C . PRO A 1 115 ? -6.516 4.139 -10.273 1.00 93.94 115 PRO A C 1
ATOM 924 O O . PRO A 1 115 ? -7.581 3.639 -9.891 1.00 93.94 115 PRO A O 1
ATOM 927 N N . THR A 1 116 ? -5.684 4.770 -9.445 1.00 95.31 116 THR A N 1
ATOM 928 C CA . THR A 1 116 ? -5.934 4.885 -8.003 1.00 95.31 116 THR A CA 1
ATOM 929 C C . THR A 1 116 ? -6.275 6.302 -7.558 1.00 95.31 116 THR A C 1
ATOM 931 O O . THR A 1 116 ? -5.989 7.276 -8.249 1.00 95.31 116 THR A O 1
ATOM 934 N N . ALA A 1 117 ? -6.926 6.414 -6.399 1.00 95.62 117 ALA A N 1
ATOM 935 C CA . ALA A 1 117 ? -7.274 7.695 -5.796 1.00 95.62 117 ALA A CA 1
ATOM 936 C C . ALA A 1 117 ? -6.084 8.301 -5.037 1.00 95.62 117 ALA A C 1
ATOM 938 O O . ALA A 1 117 ? -5.410 7.623 -4.253 1.00 95.62 117 ALA A O 1
ATOM 939 N N . MET A 1 118 ? -5.872 9.606 -5.189 1.00 93.38 118 MET A N 1
ATOM 940 C CA . MET A 1 118 ? -4.914 10.342 -4.367 1.00 93.38 118 MET A CA 1
ATOM 941 C C . MET A 1 118 ? -5.438 10.570 -2.948 1.00 93.38 118 MET A C 1
ATOM 943 O O . MET A 1 118 ? -6.635 10.516 -2.686 1.00 93.38 118 MET A O 1
ATOM 947 N N . THR A 1 119 ? -4.542 10.918 -2.021 1.00 91.94 119 THR A N 1
ATOM 948 C CA . THR A 1 119 ? -4.878 11.225 -0.620 1.00 91.94 119 THR A CA 1
ATOM 949 C C . THR A 1 119 ? -6.097 12.146 -0.429 1.00 91.94 119 THR A C 1
ATOM 951 O O . THR A 1 119 ? -6.950 11.779 0.371 1.00 91.94 119 THR A O 1
ATOM 954 N N . PRO A 1 120 ? -6.260 13.295 -1.124 1.00 95.19 120 PRO A N 1
ATOM 955 C CA . PRO A 1 120 ? -7.456 14.129 -0.951 1.00 95.19 120 PRO A CA 1
ATOM 956 C C . PRO A 1 120 ? -8.752 13.505 -1.503 1.00 95.19 120 PRO A C 1
ATOM 958 O O . PRO A 1 120 ? -9.836 13.970 -1.160 1.00 95.19 120 PRO A O 1
ATOM 961 N N . GLU A 1 121 ? -8.661 12.473 -2.340 1.00 96.94 121 GLU A N 1
ATOM 962 C CA . GLU A 1 121 ? -9.785 11.810 -3.021 1.00 96.94 121 GLU A CA 1
ATOM 963 C C . GLU A 1 121 ? -10.242 10.531 -2.294 1.00 96.94 121 GLU A C 1
ATOM 965 O O . GLU A 1 121 ? -11.266 9.935 -2.633 1.00 96.94 121 GLU A O 1
ATOM 970 N N . LYS A 1 122 ? -9.488 10.089 -1.279 1.00 96.06 122 LYS A N 1
ATOM 971 C CA . LYS A 1 122 ? -9.793 8.907 -0.463 1.00 96.06 122 LYS A CA 1
ATOM 972 C C . LYS A 1 122 ? -9.782 9.222 1.029 1.00 96.06 122 LYS A C 1
ATOM 974 O O . LYS A 1 122 ? -9.397 10.302 1.457 1.00 96.06 122 LYS A O 1
ATOM 979 N N . GLY A 1 123 ? -10.257 8.269 1.823 1.00 97.06 123 GLY A N 1
ATOM 980 C CA . GLY A 1 123 ? -10.187 8.317 3.282 1.00 97.06 123 GLY A CA 1
ATOM 981 C C . GLY A 1 123 ? -9.283 7.221 3.829 1.00 97.06 123 GLY A C 1
ATOM 982 O O . GLY A 1 123 ? -8.875 6.317 3.099 1.00 97.06 123 GLY A O 1
ATOM 983 N N . GLY A 1 124 ? -9.022 7.292 5.128 1.00 97.44 124 GLY A N 1
ATOM 984 C CA . GLY A 1 124 ? -8.273 6.285 5.867 1.00 97.44 124 GLY A CA 1
ATOM 985 C C . GLY A 1 124 ? -7.576 6.894 7.071 1.00 97.44 124 GLY A C 1
ATOM 986 O O . GLY A 1 124 ? -7.991 7.932 7.595 1.00 97.44 124 GLY A O 1
ATOM 987 N N . SER A 1 125 ? -6.495 6.264 7.507 1.00 97.75 125 SER A N 1
ATOM 988 C CA . SER A 1 125 ? -5.641 6.773 8.567 1.00 97.75 125 SER A CA 1
ATOM 989 C C . SER A 1 125 ? -4.165 6.717 8.200 1.00 97.75 125 SER A C 1
ATOM 991 O O . SER A 1 125 ? -3.715 5.832 7.474 1.00 97.75 125 SER A O 1
ATOM 993 N N . LEU A 1 126 ? -3.405 7.685 8.710 1.00 97.19 126 LEU A N 1
ATOM 994 C CA . LEU A 1 126 ? -1.944 7.716 8.649 1.00 97.19 126 LEU A CA 1
ATOM 995 C C . LEU A 1 126 ? -1.391 7.766 10.069 1.00 97.19 126 LEU A C 1
ATOM 997 O O . LEU A 1 126 ? -2.020 8.325 10.968 1.00 97.19 126 LEU A O 1
ATOM 1001 N N . THR A 1 127 ? -0.215 7.195 10.274 1.00 97.12 127 THR A N 1
ATOM 1002 C CA . THR A 1 127 ? 0.533 7.278 11.524 1.00 97.12 127 THR A CA 1
ATOM 1003 C C . THR A 1 127 ? 1.764 8.136 11.286 1.00 97.12 127 THR A C 1
ATOM 1005 O O . THR A 1 127 ? 2.651 7.761 10.522 1.00 97.12 127 THR A O 1
ATOM 1008 N N . ASN A 1 128 ? 1.812 9.295 11.940 1.00 93.62 128 ASN A N 1
ATOM 1009 C CA . ASN A 1 128 ? 2.933 10.218 11.798 1.00 93.62 128 ASN A CA 1
ATOM 1010 C C . ASN A 1 128 ? 4.191 9.725 12.546 1.00 93.62 128 ASN A C 1
ATOM 1012 O O . ASN A 1 128 ? 4.149 8.737 13.282 1.00 93.62 128 ASN A O 1
ATOM 1016 N N . VAL A 1 129 ? 5.298 10.463 12.417 1.00 91.56 129 VAL A N 1
ATOM 1017 C CA . VAL A 1 129 ? 6.585 10.135 13.064 1.00 91.56 129 VAL A CA 1
ATOM 1018 C C . VAL A 1 129 ? 6.519 10.045 14.599 1.00 91.56 129 VAL A C 1
ATOM 1020 O O . VAL A 1 129 ? 7.298 9.308 15.196 1.00 91.56 129 VAL A O 1
ATOM 1023 N N . ASP A 1 130 ? 5.559 10.723 15.241 1.00 91.50 130 ASP A N 1
ATOM 1024 C CA . ASP A 1 130 ? 5.327 10.656 16.695 1.00 91.50 130 ASP A CA 1
ATOM 1025 C C . ASP A 1 130 ? 4.494 9.423 17.112 1.00 91.50 130 ASP A C 1
ATOM 1027 O O . ASP A 1 130 ? 4.135 9.280 18.284 1.00 91.50 130 ASP A O 1
ATOM 1031 N N . GLY A 1 131 ? 4.079 8.569 16.171 1.00 94.12 131 GLY A N 1
ATOM 1032 C CA . GLY A 1 131 ? 3.158 7.460 16.440 1.00 94.12 131 GLY A CA 1
ATOM 1033 C C . GLY A 1 131 ? 1.708 7.905 16.687 1.00 94.12 131 GLY A C 1
ATOM 1034 O O . GLY A 1 131 ? 0.924 7.190 17.324 1.00 94.12 131 GLY A O 1
ATOM 1035 N N . LYS A 1 132 ? 1.318 9.099 16.226 1.00 95.50 132 LYS A N 1
ATOM 1036 C CA . LYS A 1 132 ? -0.075 9.564 16.287 1.00 95.50 132 LYS A CA 1
ATOM 1037 C C . LYS A 1 132 ? -0.826 9.077 15.056 1.00 95.50 132 LYS A C 1
ATOM 1039 O O . LYS A 1 132 ? -0.471 9.423 13.934 1.00 95.50 132 LYS A O 1
ATOM 1044 N N . VAL A 1 133 ? -1.894 8.319 15.296 1.00 97.62 133 VAL A N 1
ATOM 1045 C CA . VAL A 1 133 ? -2.837 7.885 14.262 1.00 97.62 133 VAL A CA 1
ATOM 1046 C C . VAL A 1 133 ? -3.800 9.030 13.968 1.00 97.62 133 VAL A C 1
ATOM 1048 O O . VAL A 1 133 ? -4.467 9.534 14.872 1.00 97.62 133 VAL A O 1
ATOM 1051 N N . GLN A 1 134 ? -3.872 9.441 12.709 1.00 96.12 134 GLN A N 1
ATOM 1052 C CA . GLN A 1 134 ? -4.703 10.536 12.226 1.00 96.12 134 GLN A CA 1
ATOM 1053 C C . GLN A 1 134 ? -5.653 9.998 11.163 1.00 96.12 134 GLN A C 1
ATOM 1055 O O . GLN A 1 134 ? -5.220 9.581 10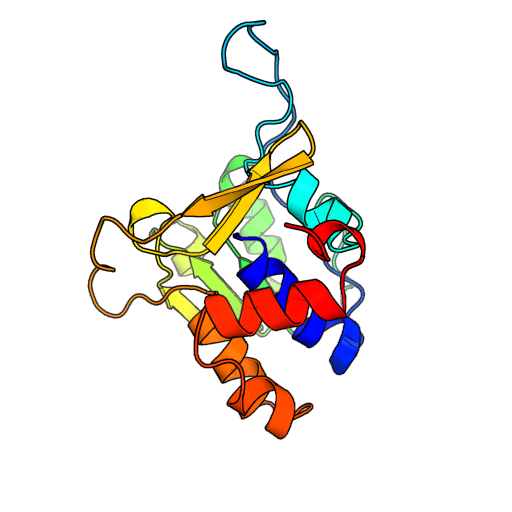.091 1.00 96.12 134 GLN A O 1
ATOM 1060 N N . LYS A 1 135 ? -6.949 9.994 11.479 1.00 96.69 135 LYS A N 1
ATOM 1061 C CA . LYS A 1 135 ? -8.013 9.618 10.542 1.00 96.69 135 LYS A CA 1
ATOM 1062 C C . LYS A 1 135 ? -8.390 10.821 9.686 1.00 96.69 135 LYS A C 1
ATOM 1064 O O . LYS A 1 135 ? -8.425 11.947 10.185 1.00 96.69 135 LYS A O 1
ATOM 1069 N N . PHE A 1 136 ? -8.695 10.575 8.423 1.00 96.88 136 PHE A N 1
ATOM 1070 C CA . PHE A 1 136 ? -9.135 11.587 7.477 1.00 96.88 136 PHE A CA 1
ATOM 1071 C C . PHE A 1 136 ? -10.201 11.020 6.539 1.00 96.88 136 PHE A C 1
ATOM 1073 O O . PHE A 1 136 ? -10.316 9.810 6.331 1.00 96.88 136 PHE A O 1
ATOM 1080 N N . SER A 1 137 ? -10.989 11.927 5.978 1.00 96.88 137 SER A N 1
ATOM 1081 C CA . SER A 1 137 ? -12.059 11.631 5.031 1.00 96.88 137 SER A CA 1
ATOM 1082 C C . SER A 1 137 ? -11.731 12.269 3.681 1.00 96.88 137 SER A C 1
ATOM 1084 O O . SER A 1 137 ? -11.017 13.277 3.661 1.00 96.88 137 SER A O 1
ATOM 1086 N N . PRO A 1 138 ? -12.246 11.718 2.569 1.00 96.69 138 PRO A N 1
ATOM 1087 C CA . PRO A 1 138 ? -12.068 12.332 1.261 1.00 96.69 138 PRO A CA 1
ATOM 1088 C C . PRO A 1 138 ? -12.666 13.741 1.251 1.00 96.69 138 PRO A C 1
ATOM 1090 O O . PRO A 1 138 ? -13.739 13.980 1.809 1.00 96.69 138 PRO A O 1
ATOM 1093 N N . VAL A 1 139 ? -11.964 14.667 0.605 1.00 97.31 139 VAL A N 1
ATOM 1094 C CA . VAL A 1 139 ? -12.404 16.056 0.391 1.00 97.31 139 VAL A CA 1
ATOM 1095 C C . VAL A 1 139 ? -12.642 16.370 -1.087 1.00 97.31 139 VAL A C 1
ATOM 1097 O O . VAL A 1 139 ? -13.250 17.389 -1.402 1.00 97.31 139 VAL A O 1
ATOM 1100 N N . LEU A 1 140 ? -12.187 15.493 -1.982 1.00 97.06 140 LEU A N 1
ATOM 1101 C CA . LEU A 1 140 ? -12.431 15.520 -3.420 1.00 97.06 140 LEU A CA 1
ATOM 1102 C C . LEU A 1 140 ? -13.070 14.202 -3.867 1.00 97.06 140 LEU A C 1
ATOM 1104 O O . LEU A 1 140 ? -12.946 13.175 -3.200 1.00 97.06 140 LEU A O 1
ATOM 1108 N N . GLU A 1 141 ? -13.745 14.238 -5.011 1.00 94.62 141 GLU A N 1
ATOM 1109 C CA . GLU A 1 141 ? -14.191 13.025 -5.694 1.00 94.62 141 GLU A CA 1
ATOM 1110 C C . GLU A 1 141 ? -13.030 12.400 -6.471 1.00 94.62 141 GLU A C 1
ATOM 1112 O O . GLU A 1 141 ? -12.153 13.107 -6.970 1.00 94.62 141 GLU A O 1
ATOM 1117 N N . VAL A 1 142 ? -13.041 11.072 -6.595 1.00 94.25 142 VAL A N 1
ATOM 1118 C CA . VAL A 1 142 ? -12.050 10.363 -7.408 1.00 94.25 142 VAL A CA 1
ATOM 1119 C C . VAL A 1 142 ? -12.337 10.635 -8.890 1.00 94.25 142 VAL A C 1
ATOM 1121 O O . VAL A 1 142 ? -13.477 10.446 -9.324 1.00 94.25 142 VAL A O 1
ATOM 1124 N N . PRO A 1 143 ? -11.350 11.077 -9.688 1.00 91.25 143 PRO A N 1
ATOM 1125 C CA . PRO A 1 143 ? -11.568 11.374 -11.095 1.00 91.25 143 PRO A CA 1
ATOM 1126 C C . PRO A 1 143 ? -11.784 10.101 -11.926 1.00 91.25 143 PRO A C 1
ATOM 1128 O O . PRO A 1 143 ? -11.045 9.120 -11.813 1.00 91.25 143 PRO A O 1
ATOM 1131 N N . GLY A 1 144 ? -12.762 10.153 -12.835 1.00 92.06 144 GLY A N 1
ATOM 1132 C CA . GLY A 1 144 ? -13.044 9.072 -13.784 1.00 92.06 144 GLY A CA 1
ATOM 1133 C C . GLY A 1 144 ? -13.396 7.754 -13.090 1.00 92.06 144 GLY A C 1
ATOM 1134 O O . GLY A 1 144 ? -14.189 7.734 -12.154 1.00 92.06 144 GLY A O 1
ATOM 1135 N N . ASP A 1 145 ? -12.789 6.661 -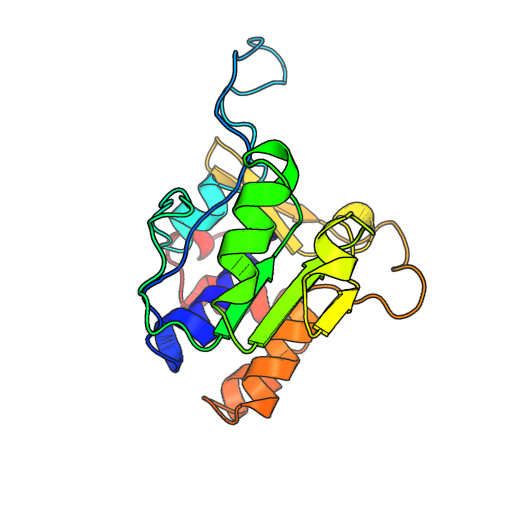13.556 1.00 91.06 145 ASP A N 1
ATOM 1136 C CA . ASP A 1 145 ? -13.001 5.307 -13.022 1.00 91.06 145 ASP A CA 1
ATOM 1137 C C . ASP A 1 145 ? -11.984 4.920 -11.931 1.00 91.06 145 ASP A C 1
ATOM 1139 O O . ASP A 1 145 ? -11.839 3.741 -11.593 1.00 91.06 145 ASP A O 1
ATOM 1143 N N . GLY A 1 146 ? -11.244 5.897 -11.394 1.00 93.62 146 GLY A N 1
ATOM 1144 C CA . GLY A 1 146 ? -10.281 5.656 -10.327 1.00 93.62 146 GLY A CA 1
ATOM 1145 C C . GLY A 1 146 ? -10.945 5.095 -9.067 1.00 93.62 146 GLY A C 1
ATOM 1146 O O . GLY A 1 146 ? -12.104 5.384 -8.753 1.00 93.62 146 GLY A O 1
ATOM 1147 N N . LYS A 1 147 ? -10.199 4.301 -8.295 1.00 95.31 147 LYS A N 1
ATOM 1148 C CA . LYS A 1 147 ? -10.662 3.770 -7.003 1.00 95.31 147 LYS A CA 1
ATOM 1149 C C . LYS A 1 147 ? -9.588 3.921 -5.932 1.00 95.31 147 LYS A C 1
ATOM 1151 O O . LYS A 1 147 ? -8.401 3.810 -6.207 1.00 95.31 147 LYS A O 1
ATOM 1156 N N . ALA A 1 148 ? -10.006 4.109 -4.683 1.00 95.75 148 ALA A N 1
ATOM 1157 C CA . ALA A 1 148 ? -9.093 3.959 -3.554 1.00 95.75 148 ALA A CA 1
ATOM 1158 C C . ALA A 1 148 ? -8.582 2.512 -3.477 1.00 95.75 148 ALA A C 1
ATOM 1160 O O . ALA A 1 148 ? -9.358 1.568 -3.654 1.00 95.75 148 ALA A O 1
ATOM 1161 N N . GLU A 1 149 ? -7.298 2.341 -3.186 1.00 96.12 149 GLU A N 1
ATOM 1162 C CA . GLU A 1 149 ? -6.605 1.056 -3.229 1.00 96.12 149 GLU A CA 1
ATOM 1163 C C . GLU A 1 149 ? -7.241 0.044 -2.280 1.00 96.12 149 GLU A C 1
ATOM 1165 O O . GLU A 1 149 ? -7.359 -1.122 -2.641 1.00 96.12 149 GLU A O 1
ATOM 1170 N N . TRP A 1 150 ? -7.748 0.478 -1.120 1.00 95.94 150 TRP A N 1
ATOM 1171 C CA . TRP A 1 150 ? -8.425 -0.417 -0.176 1.00 95.94 150 TRP A CA 1
ATOM 1172 C C . TRP A 1 150 ? -9.636 -1.123 -0.802 1.00 95.94 150 TRP A C 1
ATOM 1174 O O . TRP A 1 150 ? -9.869 -2.293 -0.514 1.00 95.94 150 TRP A O 1
ATOM 1184 N N . LYS A 1 151 ? -10.378 -0.449 -1.697 1.00 95.00 151 LYS A N 1
ATOM 1185 C CA . LYS A 1 151 ? -11.519 -1.057 -2.402 1.00 95.00 151 LYS A CA 1
ATOM 1186 C C . LYS A 1 151 ? -11.040 -2.132 -3.365 1.00 95.00 151 LYS A C 1
ATOM 1188 O O . LYS A 1 151 ? -11.640 -3.198 -3.433 1.00 95.00 151 LYS A O 1
ATOM 1193 N N . ILE A 1 152 ? -9.965 -1.843 -4.101 1.00 94.88 152 ILE A N 1
ATOM 1194 C CA . ILE A 1 152 ? -9.393 -2.788 -5.063 1.00 94.88 152 ILE A CA 1
ATOM 1195 C C . ILE A 1 152 ? -8.811 -3.997 -4.325 1.00 94.88 152 ILE A C 1
ATOM 1197 O O . ILE A 1 152 ? -9.040 -5.124 -4.741 1.00 94.88 152 ILE A O 1
ATOM 1201 N N . LEU A 1 153 ? -8.116 -3.778 -3.207 1.00 95.38 153 LEU A N 1
ATOM 1202 C CA . LEU A 1 153 ? -7.537 -4.837 -2.383 1.00 95.38 153 LEU A CA 1
ATOM 1203 C C . LEU A 1 153 ? -8.615 -5.717 -1.735 1.00 95.38 153 LEU A C 1
ATOM 1205 O O . LEU A 1 153 ? -8.516 -6.937 -1.812 1.00 95.38 153 LEU A O 1
ATOM 1209 N N . ALA A 1 154 ? -9.669 -5.137 -1.156 1.00 92.88 154 ALA A N 1
ATOM 1210 C CA . ALA A 1 154 ? -10.777 -5.916 -0.593 1.00 92.88 154 ALA A CA 1
ATOM 1211 C C . ALA A 1 154 ? -11.496 -6.757 -1.669 1.00 92.88 154 ALA A C 1
ATOM 1213 O O . ALA A 1 154 ? -11.792 -7.938 -1.458 1.00 92.88 154 ALA A O 1
ATOM 1214 N N . GLU A 1 155 ? -11.716 -6.176 -2.856 1.00 92.44 155 GLU A N 1
ATOM 1215 C CA . GLU A 1 155 ? -12.266 -6.897 -4.007 1.00 92.44 155 GLU A CA 1
ATOM 1216 C C . GLU A 1 155 ? -11.313 -8.012 -4.472 1.00 92.44 155 GLU A C 1
ATOM 1218 O O . GLU A 1 155 ? -11.760 -9.131 -4.718 1.00 92.44 155 GLU A O 1
ATOM 1223 N N . LEU A 1 156 ? -10.004 -7.748 -4.524 1.00 93.25 156 LEU A N 1
ATOM 1224 C CA . LEU A 1 156 ? -8.981 -8.727 -4.892 1.00 93.25 156 LEU A CA 1
ATOM 1225 C C . LEU A 1 156 ? -8.962 -9.915 -3.925 1.00 93.25 156 LEU A C 1
ATOM 1227 O O . LEU A 1 156 ? -9.031 -11.051 -4.387 1.00 93.25 156 LEU A O 1
ATOM 1231 N N . GLY A 1 157 ? -8.925 -9.674 -2.611 1.00 91.75 157 GLY A N 1
ATOM 1232 C CA . GLY A 1 157 ? -8.973 -10.738 -1.602 1.00 91.75 157 GLY A CA 1
ATOM 1233 C C . GLY A 1 157 ? -10.204 -11.632 -1.778 1.00 91.75 157 GLY A C 1
ATOM 1234 O O . GLY A 1 157 ? -10.089 -12.856 -1.844 1.00 91.75 157 GLY A O 1
ATOM 1235 N N . SER A 1 158 ? -11.368 -11.016 -2.006 1.00 88.62 158 SER A N 1
ATOM 1236 C CA . SER A 1 158 ? -12.617 -11.739 -2.285 1.00 88.62 158 SER A CA 1
ATOM 1237 C C . SER A 1 158 ? -12.541 -12.561 -3.584 1.00 88.62 158 SER A C 1
ATOM 1239 O O . SER A 1 158 ? -12.960 -13.716 -3.625 1.00 88.62 158 SER A O 1
ATOM 1241 N N . LYS A 1 159 ? -11.973 -12.002 -4.662 1.00 91.56 159 LYS A N 1
ATOM 1242 C CA . LYS A 1 159 ? -11.860 -12.661 -5.980 1.00 91.56 159 LYS A CA 1
ATOM 1243 C C . LYS A 1 159 ? -10.832 -13.785 -6.022 1.00 91.56 159 LYS A C 1
ATOM 1245 O O . LYS A 1 159 ? -11.036 -14.748 -6.757 1.00 91.56 159 LYS A O 1
ATOM 1250 N N . LEU A 1 160 ? -9.765 -13.682 -5.236 1.00 90.62 160 LEU A N 1
ATOM 1251 C CA . LEU A 1 160 ? -8.791 -14.756 -5.053 1.00 90.62 160 LEU A CA 1
ATOM 1252 C C . LEU A 1 160 ? -9.379 -15.939 -4.269 1.00 90.62 160 LEU A C 1
ATOM 1254 O O . LEU A 1 160 ? -8.756 -16.997 -4.210 1.00 90.62 160 LEU A O 1
ATOM 1258 N N . ASN A 1 161 ? -10.585 -15.782 -3.702 1.00 85.62 161 ASN A N 1
ATOM 1259 C CA . ASN A 1 161 ? -11.274 -16.785 -2.892 1.00 85.62 161 ASN A CA 1
ATOM 1260 C C . ASN A 1 161 ? -10.416 -17.275 -1.708 1.00 85.62 161 ASN A C 1
ATOM 1262 O O . ASN A 1 161 ? -10.561 -18.401 -1.228 1.00 85.62 161 ASN A O 1
ATOM 1266 N N . ILE A 1 162 ? -9.515 -16.409 -1.240 1.00 85.00 162 ILE A N 1
ATOM 1267 C CA . ILE A 1 162 ? -8.740 -16.585 -0.018 1.00 85.00 162 ILE A CA 1
ATOM 1268 C C . ILE A 1 162 ? -9.548 -15.957 1.108 1.00 85.00 162 ILE A C 1
ATOM 1270 O O . ILE A 1 162 ? -9.968 -14.813 0.999 1.00 85.00 162 ILE A O 1
ATOM 1274 N N . ASN A 1 163 ? -9.838 -16.724 2.159 1.00 84.06 163 ASN A N 1
ATOM 1275 C CA . ASN A 1 163 ? -10.567 -16.228 3.330 1.00 84.06 163 ASN A CA 1
ATOM 1276 C C . ASN A 1 163 ? -11.841 -15.418 2.969 1.00 84.06 163 ASN A C 1
ATOM 1278 O O . ASN A 1 163 ? -12.068 -14.335 3.496 1.00 84.06 163 ASN A O 1
ATOM 1282 N N . LEU A 1 164 ? -12.654 -15.928 2.030 1.00 82.88 164 LEU A N 1
ATOM 1283 C CA . LEU A 1 164 ? -13.742 -15.186 1.366 1.00 82.88 164 LEU A CA 1
ATOM 1284 C C . LEU A 1 164 ? -14.635 -14.397 2.338 1.00 82.88 164 LEU A C 1
ATOM 1286 O O . LEU A 1 164 ? -14.795 -13.188 2.190 1.00 82.88 164 LEU A O 1
ATOM 1290 N N . ASN A 1 165 ? -15.144 -15.069 3.375 1.00 87.00 165 ASN A N 1
ATOM 1291 C CA . ASN A 1 165 ? -16.027 -14.457 4.373 1.00 87.00 165 ASN A CA 1
ATOM 1292 C C . ASN A 1 165 ? -15.372 -13.265 5.092 1.00 87.00 165 ASN A C 1
ATOM 1294 O O . ASN A 1 165 ? -16.066 -12.349 5.509 1.00 87.00 165 ASN A O 1
ATOM 1298 N N . TYR A 1 166 ? -14.047 -13.274 5.254 1.00 89.88 166 TYR A N 1
ATOM 1299 C CA . TYR A 1 166 ? -13.325 -12.178 5.890 1.00 89.88 166 TYR A CA 1
ATOM 1300 C C . TYR A 1 166 ? -13.351 -10.926 5.015 1.00 89.88 166 TYR A C 1
ATOM 1302 O O . TYR A 1 166 ? -13.698 -9.854 5.498 1.00 89.88 166 TYR A O 1
ATOM 1310 N N . TYR A 1 167 ? -13.006 -11.050 3.731 1.00 90.62 167 TYR A N 1
ATOM 1311 C CA . TYR A 1 167 ? -12.906 -9.896 2.835 1.00 90.62 167 TYR A CA 1
ATOM 1312 C C . TYR A 1 167 ? -14.270 -9.364 2.386 1.00 90.62 167 TYR A C 1
ATOM 1314 O O . TYR A 1 167 ? -14.411 -8.154 2.218 1.00 90.62 167 TYR A O 1
ATOM 1322 N N . GLU A 1 168 ? -15.288 -10.223 2.275 1.00 87.25 168 GLU A N 1
ATOM 1323 C CA . GLU A 1 168 ? -16.666 -9.797 1.993 1.00 87.25 168 GLU A CA 1
ATOM 1324 C C . GLU A 1 168 ? -17.270 -8.936 3.119 1.00 87.25 168 GLU A C 1
ATOM 1326 O O . GLU A 1 168 ? -18.171 -8.138 2.866 1.00 87.25 168 GLU A O 1
ATOM 1331 N N . GLU A 1 169 ? -16.763 -9.051 4.351 1.00 89.75 169 GLU A N 1
ATOM 1332 C CA . GLU A 1 169 ? -17.186 -8.231 5.495 1.00 89.75 169 GLU A CA 1
ATOM 1333 C C . GLU A 1 169 ? -16.467 -6.867 5.579 1.00 89.75 169 GLU A C 1
ATOM 1335 O O . GLU A 1 169 ? -16.839 -6.024 6.399 1.00 89.75 169 GLU A O 1
ATOM 1340 N N . LEU A 1 170 ? -15.442 -6.616 4.756 1.00 92.25 170 LEU A N 1
ATOM 1341 C CA . LEU A 1 170 ? -14.662 -5.372 4.765 1.00 92.25 170 LEU A CA 1
ATOM 1342 C C . LEU A 1 170 ? -15.198 -4.364 3.738 1.00 92.25 170 LEU A C 1
ATOM 1344 O O . LEU A 1 170 ? -14.544 -4.043 2.745 1.00 92.25 170 LEU A O 1
ATOM 1348 N N . LEU A 1 171 ? -16.405 -3.851 3.988 1.00 91.56 171 LEU A N 1
ATOM 1349 C CA . LEU A 1 171 ? -17.150 -2.995 3.053 1.00 91.56 171 LEU A CA 1
ATOM 1350 C C . LEU A 1 171 ? -16.871 -1.493 3.235 1.00 91.56 171 LEU A C 1
ATOM 1352 O O . LEU A 1 171 ? -17.231 -0.680 2.377 1.00 91.56 171 LEU A O 1
ATOM 1356 N N . SER A 1 172 ? -16.223 -1.109 4.335 1.00 95.56 172 SER A N 1
ATOM 1357 C CA . SER A 1 172 ? -15.942 0.282 4.701 1.00 95.56 172 SER A CA 1
ATOM 1358 C C . SER A 1 172 ? -14.595 0.454 5.407 1.00 95.56 172 SER A C 1
ATOM 1360 O O . SER A 1 172 ? -14.041 -0.483 5.986 1.00 95.56 172 SER A O 1
ATOM 1362 N N . LEU A 1 173 ? -14.079 1.688 5.408 1.00 96.75 173 LEU A N 1
ATOM 1363 C CA . LEU A 1 173 ? -12.863 2.044 6.146 1.00 96.75 173 LEU A CA 1
ATOM 1364 C C . LEU A 1 173 ? -13.036 1.823 7.652 1.00 96.75 173 LEU A C 1
ATOM 1366 O O . LEU A 1 173 ? -12.103 1.394 8.324 1.00 96.75 173 LEU A O 1
ATOM 1370 N N . GLU A 1 174 ? -14.227 2.083 8.187 1.00 95.81 174 GLU A N 1
ATOM 1371 C CA . GLU A 1 174 ? -14.563 1.866 9.589 1.00 95.81 174 GLU A CA 1
ATOM 1372 C C . GLU A 1 174 ? -14.504 0.383 9.965 1.00 95.81 174 GLU A C 1
ATOM 1374 O O . GLU A 1 174 ? -13.991 0.038 11.032 1.00 95.81 174 GLU A O 1
ATOM 1379 N N . GLU A 1 175 ? -14.995 -0.504 9.098 1.00 96.44 175 GLU A N 1
ATOM 1380 C CA . GLU A 1 175 ? -14.921 -1.952 9.309 1.00 96.44 175 GLU A CA 1
ATOM 1381 C C . GLU A 1 175 ? -13.485 -2.460 9.231 1.00 96.44 175 GLU A C 1
ATOM 1383 O O . GLU A 1 175 ? -13.074 -3.213 10.120 1.00 96.44 175 GLU A O 1
ATOM 1388 N N . ILE A 1 176 ? -12.713 -1.998 8.241 1.00 97.56 176 ILE A N 1
ATOM 1389 C CA . ILE A 1 176 ? -11.287 -2.325 8.112 1.00 97.56 176 ILE A CA 1
ATOM 1390 C C . ILE A 1 176 ? -10.531 -1.852 9.354 1.00 97.56 176 ILE A C 1
ATOM 1392 O O . ILE A 1 176 ? -9.830 -2.641 9.986 1.00 97.56 176 ILE A O 1
ATOM 1396 N N . PHE A 1 177 ? -10.737 -0.604 9.778 1.00 97.38 177 PHE A N 1
ATOM 1397 C CA . PHE A 1 177 ? -10.084 -0.056 10.964 1.00 97.38 177 PHE A CA 1
ATOM 1398 C C . PHE A 1 177 ? -10.480 -0.809 12.237 1.00 97.38 177 PHE A C 1
ATOM 1400 O O . PHE A 1 177 ? -9.627 -1.126 13.064 1.00 97.38 177 PHE A O 1
ATOM 1407 N N . ARG A 1 178 ? -11.762 -1.161 12.398 1.00 96.25 178 ARG A N 1
ATOM 1408 C CA . ARG A 1 178 ? -12.220 -1.998 13.516 1.00 96.25 178 ARG A CA 1
ATOM 1409 C C . ARG A 1 178 ? -11.533 -3.358 13.503 1.00 96.25 178 ARG A C 1
ATOM 1411 O O . ARG A 1 178 ? -11.270 -3.904 14.574 1.00 96.25 178 ARG A O 1
ATOM 1418 N N . GLN A 1 179 ? -11.256 -3.915 12.325 1.00 96.62 179 GLN A N 1
ATOM 1419 C CA . GLN A 1 179 ? -10.492 -5.150 12.238 1.00 96.62 179 GLN A CA 1
ATOM 1420 C C . GLN A 1 179 ? -9.033 -4.935 12.659 1.00 96.62 179 GLN A C 1
ATOM 1422 O O . GLN A 1 179 ? -8.512 -5.614 13.544 1.00 96.62 179 GLN A O 1
ATOM 1427 N N . MET A 1 180 ? -8.396 -3.897 12.123 1.00 97.25 180 MET A N 1
ATOM 1428 C CA . MET A 1 180 ? -7.039 -3.514 12.508 1.00 97.25 180 MET A CA 1
ATOM 1429 C C . MET A 1 180 ? -6.898 -3.359 14.028 1.00 97.25 180 MET A C 1
ATOM 1431 O O . MET 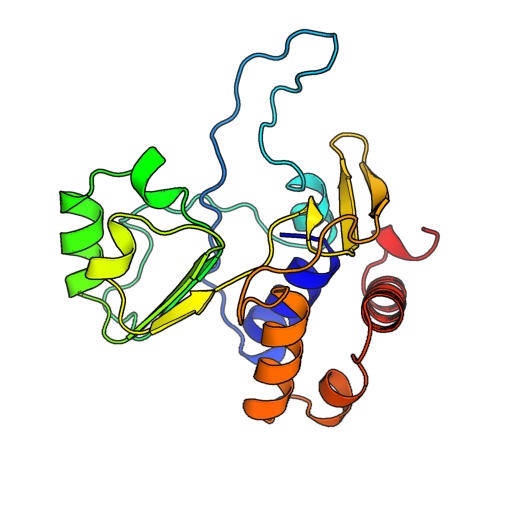A 1 180 ? -5.922 -3.828 14.598 1.00 97.25 180 MET A O 1
ATOM 1435 N N . GLN A 1 181 ? -7.887 -2.787 14.722 1.00 97.06 181 GLN A N 1
ATOM 1436 C CA . GLN A 1 181 ? -7.865 -2.683 16.187 1.00 97.06 181 GLN A CA 1
ATOM 1437 C C . GLN A 1 181 ? -7.848 -4.042 16.904 1.00 97.06 181 GLN A C 1
ATOM 1439 O O . GLN A 1 181 ? -7.272 -4.146 17.986 1.00 97.06 181 GLN A O 1
ATOM 1444 N N . LYS A 1 182 ? -8.466 -5.091 16.350 1.00 96.06 182 LYS A N 1
ATOM 1445 C CA . LYS A 1 182 ? -8.443 -6.432 16.959 1.00 96.06 182 LYS A CA 1
ATOM 1446 C C . LYS A 1 182 ? -7.079 -7.092 16.765 1.00 96.06 182 LYS A C 1
ATOM 1448 O O . LYS A 1 182 ? -6.539 -7.675 17.710 1.00 96.06 182 LYS A O 1
ATOM 1453 N N . GLU A 1 183 ? -6.527 -6.977 15.561 1.00 95.56 183 GLU A N 1
ATOM 1454 C CA . GLU A 1 183 ? -5.320 -7.698 15.147 1.00 95.56 183 GLU A CA 1
ATOM 1455 C C . GLU A 1 183 ? -4.020 -6.978 15.524 1.00 95.56 183 GLU A C 1
ATOM 1457 O O . GLU A 1 183 ? -3.040 -7.631 15.873 1.00 95.56 183 GLU A O 1
ATOM 1462 N N . ILE A 1 184 ? -4.017 -5.644 15.535 1.00 96.69 184 ILE A N 1
ATOM 1463 C CA . ILE A 1 184 ? -2.816 -4.819 15.692 1.00 96.69 184 ILE A CA 1
ATOM 1464 C C . ILE A 1 184 ? -2.804 -4.168 17.085 1.00 96.69 184 ILE A C 1
ATOM 1466 O O . ILE A 1 184 ? -3.570 -3.231 17.341 1.00 96.69 184 ILE A O 1
ATOM 1470 N N . PRO A 1 185 ? -1.925 -4.605 18.013 1.00 95.88 185 PRO A N 1
ATOM 1471 C CA . PRO A 1 185 ? -1.897 -4.088 19.382 1.00 95.88 185 PRO A CA 1
ATOM 1472 C C . PRO A 1 185 ? -1.738 -2.568 19.485 1.00 95.88 185 PRO A C 1
ATOM 1474 O O . PRO A 1 185 ? -2.368 -1.957 20.348 1.00 95.88 185 PRO A O 1
ATOM 1477 N N . PHE A 1 186 ? -0.954 -1.962 18.587 1.00 96.56 186 PHE A N 1
ATOM 1478 C CA . PHE A 1 186 ? -0.736 -0.514 18.510 1.00 96.56 186 PHE A CA 1
ATOM 1479 C C . PHE A 1 186 ? -2.042 0.290 18.345 1.00 96.56 186 PHE A C 1
ATOM 1481 O O . PHE A 1 186 ? -2.150 1.418 18.832 1.00 96.56 186 PHE A O 1
ATOM 1488 N N . LEU A 1 187 ? -3.062 -0.303 17.713 1.00 95.62 187 LEU A N 1
ATOM 1489 C CA . LEU A 1 187 ? -4.304 0.376 17.338 1.00 95.62 187 LEU A CA 1
ATOM 1490 C C . LEU A 1 187 ? -5.467 0.158 18.315 1.00 95.62 187 LEU A C 1
ATOM 1492 O O . LEU A 1 187 ? -6.442 0.900 18.247 1.00 95.62 187 LEU A O 1
ATOM 1496 N N . ARG A 1 188 ? -5.373 -0.789 19.259 1.00 91.00 188 ARG A N 1
ATOM 1497 C CA . ARG A 1 188 ? -6.484 -1.222 20.144 1.00 91.00 188 ARG A CA 1
ATOM 1498 C C . ARG A 1 188 ? -7.242 -0.103 20.869 1.00 91.00 188 ARG A C 1
ATOM 1500 O O . ARG A 1 188 ? -8.413 -0.279 21.177 1.00 91.00 188 ARG A O 1
ATOM 1507 N N . ASN A 1 189 ? -6.585 1.025 21.142 1.00 86.88 189 ASN A N 1
ATOM 1508 C CA . ASN A 1 189 ? -7.145 2.158 21.891 1.00 86.88 189 ASN A CA 1
ATOM 1509 C C . ASN A 1 189 ? -7.129 3.481 21.093 1.00 86.88 189 ASN A C 1
ATOM 1511 O O . ASN A 1 189 ? -7.102 4.554 21.699 1.00 86.88 189 ASN A O 1
ATOM 1515 N N . LYS A 1 190 ? -7.048 3.413 19.759 1.00 82.50 190 LYS A N 1
ATOM 1516 C CA . LYS A 1 190 ? -6.964 4.571 18.848 1.00 82.50 190 LYS A CA 1
ATOM 1517 C C . LYS A 1 190 ? -8.275 4.832 18.112 1.00 82.50 190 LYS A C 1
ATOM 1519 O O . LYS A 1 190 ? -8.984 3.854 17.795 1.00 82.50 190 LYS A O 1
#

Foldseek 3Di:
DFLLLLLLVCCQQCVQVVHDDDEDLDDQFDDAPVPPRHSDPDQAPVSNVLSPDDHHHDDLPRDDLPAAEAEEEEDSCVVPDPPVSVQVSLVSHNAYEYEYCDDDPCVVRHDYYAHAFDPLQAWAWGQGPVRDIDTDGHPDHGPDPHYHSSVVSLVVCCVVVGVNVVSVQCPDNVSSLVVCLVVRVSSVPD

Secondary structure (DSSP, 8-state):
--HHHHHHHIIIIIIIT------B-PPPP----SSS--S---TTHHHHHHTT---PBP-TT-S-TT--EEEEESSTHHHHS-HHHHHHHHTT-SEEEEEESS--GGGGT-SEEEEB--GGGS-EEEE-TT--EEEE---SPPPTT-B-HHHHHHHHHHHTTSSHHHHHT--SHHHHHHHHHHH-GGGTT-

Sequence (190 aa):
MTNEELFLLKKIFQDDLGIKNIFFIDPSAGEADNILLTSDRTPNKKGAEELGFEIIPFELGNLEDETEVLIIFGSYLSEIFSLSDIRAYFDRVPDIFLFTPHRSELDSMVGIMFPTAMTPEKGGSLTNVDGKVQKFSPVLEVPGDGKAEWKILAELGSKLNINLNYYEELLSLEEIFRQMQKEIPFLRNK